Protein AF-0000000084934825 (afdb_homodimer)

Solvent-accessible surface area (backbone atoms only — not comparable to full-atom values): 15525 Å² total; per-residue (Å²): 130,80,75,70,68,69,72,75,72,75,70,77,68,44,38,58,36,62,49,36,35,47,45,57,26,75,46,57,69,63,48,48,44,44,46,26,71,24,56,55,29,41,79,73,47,79,38,86,49,96,82,42,49,54,29,26,31,29,34,74,86,43,80,46,34,35,32,45,38,65,34,65,39,87,65,35,69,72,86,50,88,87,54,74,29,59,37,32,33,30,21,93,50,45,68,62,41,47,53,51,21,44,75,55,65,46,47,54,79,54,98,59,71,40,82,51,100,63,26,38,35,44,40,35,44,49,100,73,64,51,44,41,28,38,35,18,72,54,79,131,131,80,74,71,68,68,71,74,71,74,68,75,69,44,39,58,36,61,48,37,36,45,45,58,27,74,46,56,68,62,47,47,45,44,46,28,72,25,56,55,30,40,80,72,45,79,37,86,48,97,81,42,50,54,30,26,32,29,34,74,86,44,79,47,34,36,32,45,37,66,34,65,41,88,64,34,70,71,87,50,88,87,54,74,32,59,37,31,33,29,21,91,51,45,65,62,40,48,54,53,20,42,74,55,64,46,45,54,80,52,97,58,71,38,81,51,100,63,28,38,36,45,39,35,45,47,100,71,64,52,41,40,28,37,35,18,73,54,77,130

Foldseek 3Di:
DPPPPPPPCVVPDFFDFWQEFEDEDADQVVVVCCVCVNVNWAWDDWAADPQGTQTWTGHPPDNYIYGYHNDDPVVPFDPDPPGDFRTEIEGQDNQVSVVVVVVVPWDWPDPGWDDDPQATKTWTQDPVGGTYIYGYGDDD/DPPPPPPPCVVVDFFDFWAEFEDEDADQVVVVCCVCVNVNWAWDDWAADPQGTQTWTGHDPDNYIYGYGNDDPVVPFDPDPPGDFRTEIEGQDNQVSVVVVVVVPWDWPDPGWDDDPQATKTWTQDPVGGTYIYGYGDDD

pLDDT: mean 88.06, std 16.99, range [34.41, 98.75]

Radius of gyration: 19.85 Å; Cα contacts (8 Å, |Δi|>4): 592; chains: 2; bounding box: 47×66×58 Å

Secondary structure (DSSP, 8-state):
-------------SEEEEEEEEEEES-HHHHHHIIIIIT-PEEEEEE--TTS-EEEEESTT-SSEEEEEES-GGG-S--STTS--SEEEEESSHHHHHHHHHHTT-EESSSS-EEETTEEEEEEE-TT--EEEEEEEPP-/-------------SEEEEEEEEEEES-HHHHHHIIIIIT-PEEEEEE--TTS-EEEEESTT-SSEEEEEES-GGG-S--STTS--SEEEEESSHHHHHHHHHHTT-EESSSS-EEETTEEEEEEE-TT--EEEEEEEPP-

Organism: Streptomyces venezuelae (strain ATCC 10712 / CBS 650.69 / DSM 40230 / JCM 4526 / NBRC 13096 / PD 04745) (NCBI:txid953739)

Nearest PDB structures (foldseek):
  5umq-assembly1_A  TM=4.558E-01  e=3.688E-09  Streptomyces sp. CB03234
  5uhj-assembly2_B-3  TM=4.708E-01  e=4.526E-08  Streptomyces sp. CB03234
  5uhj-assembly1_A-2  TM=4.673E-01  e=6.476E-08  Streptomyces sp. CB03234
  3itw-assembly1_A-2  TM=3.828E-01  e=9.187E-06  Micromonospora sp. ML1
  2p25-assembly1_A-2  TM=3.762E-01  e=2.119E-05  Enterococcus faecalis V583

Sequence (280 aa):
MRTVDAPERIETRMLTDIMYVTIYVTDQDRALRFYTDGLGLEKRLDFPGPDGRFLTVGPPDSPVQIILWPHAAATGQPGVAGAPGPLILESDDLRKDFALMRGRGVTFEETEPVDYPFGVRAEAVDPDGNRISLRERREPMRTVDAPERIETRMLTDIMYVTIYVTDQDRALRFYTDGLGLEKRLDFPGPDGRFLTVGPPDSPVQIILWPHAAATGQPGVAGAPGPLILESDDLRKDFALMRGRGVTFEETEPVDYPFGVRAEAVDPDGNRISLRERREP

InterPro domains:
  IPR004360 Glyoxalase/fosfomycin resistance/dioxygenase domain [PF00903] (19-133)
  IPR029068 Glyoxalase/Bleomycin resistance protein/Dihydroxybiphenyl dioxygenase [G3DSA:3.10.180.10] (3-139)
  IPR029068 Glyoxalase/Bleomycin resistance protein/Dihydroxybiphenyl dioxygenase [SSF54593] (14-138)
  IPR037523 Vicinal oxygen chelate (VOC), core domain [PS51819] (17-137)

Structure (mmCIF, N/CA/C/O backbone):
data_AF-0000000084934825-model_v1
#
loop_
_entity.id
_entity.type
_entity.pdbx_description
1 polymer 'Possible lyase'
#
loop_
_atom_site.group_PDB
_atom_site.id
_atom_site.type_symbol
_atom_site.label_atom_id
_atom_site.label_alt_id
_atom_site.label_comp_id
_atom_site.label_asym_id
_atom_site.label_entity_id
_atom_site.label_seq_id
_atom_site.pdbx_PDB_ins_code
_atom_site.Cartn_x
_atom_site.Cartn_y
_atom_site.Cartn_z
_atom_site.occupancy
_atom_site.B_iso_or_equiv
_atom_site.auth_seq_id
_atom_site.auth_comp_id
_atom_site.auth_asym_id
_atom_site.auth_atom_id
_atom_site.pdbx_PDB_model_num
ATOM 1 N N . MET A 1 1 ? 24.469 10.727 41.5 1 35.31 1 MET A N 1
ATOM 2 C CA . MET A 1 1 ? 23.969 11.602 40.438 1 35.31 1 MET A CA 1
ATOM 3 C C . MET A 1 1 ? 22.766 10.977 39.75 1 35.31 1 MET A C 1
ATOM 5 O O . MET A 1 1 ? 22.859 9.844 39.25 1 35.31 1 MET A O 1
ATOM 9 N N . ARG A 1 2 ? 21.578 11.375 40.125 1 36.72 2 ARG A N 1
ATOM 10 C CA . ARG A 1 2 ? 20.312 10.805 39.688 1 36.72 2 ARG A CA 1
ATOM 11 C C . ARG A 1 2 ? 20.203 10.891 38.156 1 36.72 2 ARG A C 1
ATOM 13 O O . ARG A 1 2 ? 20.359 11.961 37.562 1 36.72 2 ARG A O 1
ATOM 20 N N . THR A 1 3 ? 20.562 9.906 37.469 1 42.22 3 THR A N 1
ATOM 21 C CA . THR A 1 3 ? 20.391 9.898 36 1 42.22 3 THR A CA 1
ATOM 22 C C . THR A 1 3 ? 18.984 10.398 35.625 1 42.22 3 THR A C 1
ATOM 24 O O . THR A 1 3 ? 17.984 9.797 36.031 1 42.22 3 THR A O 1
ATOM 27 N N . VAL A 1 4 ? 18.828 11.727 35.75 1 38.59 4 VAL A N 1
ATOM 28 C CA . VAL A 1 4 ? 17.578 12.25 35.219 1 38.59 4 VAL A CA 1
ATOM 29 C C . VAL A 1 4 ? 17.172 11.477 33.969 1 38.59 4 VAL A C 1
ATOM 31 O O . VAL A 1 4 ? 18.016 11.195 33.125 1 38.59 4 VAL A O 1
ATOM 34 N N . ASP A 1 5 ? 16.281 10.508 34.062 1 41.69 5 ASP A N 1
ATOM 35 C CA . ASP A 1 5 ? 15.648 9.859 32.938 1 41.69 5 ASP A CA 1
ATOM 36 C C . ASP A 1 5 ? 15.438 10.852 31.781 1 41.69 5 ASP A C 1
ATOM 38 O O . ASP A 1 5 ? 14.977 11.977 32 1 41.69 5 ASP A O 1
ATOM 42 N N . ALA A 1 6 ? 16.312 10.789 30.922 1 46.38 6 ALA A N 1
ATOM 43 C CA . ALA A 1 6 ? 16.094 11.617 29.734 1 46.38 6 ALA A CA 1
ATOM 44 C C . ALA A 1 6 ? 14.602 11.898 29.531 1 46.38 6 ALA A C 1
ATOM 46 O O . ALA A 1 6 ? 13.773 11 29.688 1 46.38 6 ALA A O 1
ATOM 47 N N . PRO A 1 7 ? 14.141 13.086 29.75 1 41.34 7 PRO A N 1
ATOM 48 C CA . PRO A 1 7 ? 12.711 13.273 29.5 1 41.34 7 PRO A CA 1
ATOM 49 C C . PRO A 1 7 ? 12.211 12.43 28.312 1 41.34 7 PRO A C 1
ATOM 51 O O . PRO A 1 7 ? 12.969 12.148 27.391 1 41.34 7 PRO A O 1
ATOM 54 N N . GLU A 1 8 ? 11.445 11.414 28.484 1 41.81 8 GLU A N 1
ATOM 55 C CA . GLU A 1 8 ? 10.734 10.789 27.375 1 41.81 8 GLU A CA 1
ATOM 56 C C . GLU A 1 8 ? 10.367 11.812 26.297 1 41.81 8 GLU A C 1
ATOM 58 O O . GLU A 1 8 ? 9.633 12.766 26.578 1 41.81 8 GLU A O 1
ATOM 63 N N . ARG A 1 9 ? 11.25 12.492 25.609 1 40.44 9 ARG A N 1
ATOM 64 C CA . ARG A 1 9 ? 10.789 13.297 24.484 1 40.44 9 ARG A CA 1
ATOM 65 C C . ARG A 1 9 ? 9.438 12.797 23.984 1 40.44 9 ARG A C 1
ATOM 67 O O . ARG A 1 9 ? 9.32 11.656 23.547 1 40.44 9 ARG A O 1
ATOM 74 N N . ILE A 1 10 ? 8.336 12.938 24.594 1 47.12 10 ILE A N 1
ATOM 75 C CA . ILE A 1 10 ? 6.988 12.711 24.078 1 47.12 10 ILE A CA 1
ATOM 76 C C . ILE A 1 10 ? 6.961 13.008 22.578 1 47.12 10 ILE A C 1
ATOM 78 O O . ILE A 1 10 ? 6.738 14.148 22.172 1 47.12 10 ILE A O 1
ATOM 82 N N . GLU A 1 11 ? 8.07 12.828 21.922 1 53.12 11 GLU A N 1
ATOM 83 C CA . GLU A 1 11 ? 8.039 13.023 20.469 1 53.12 11 GLU A CA 1
ATOM 84 C C . GLU A 1 11 ? 6.738 12.492 19.875 1 53.12 11 GLU A C 1
ATOM 86 O O . GLU A 1 11 ? 6.453 11.297 19.953 1 53.12 11 GLU A O 1
ATOM 91 N N . THR A 1 12 ? 5.715 13.359 20 1 62.94 12 THR A N 1
ATOM 92 C CA . THR A 1 12 ? 4.352 13.117 19.547 1 62.94 12 THR A CA 1
ATOM 93 C C . THR A 1 12 ? 4.352 12.57 18.125 1 62.94 12 THR A C 1
ATOM 95 O O . THR A 1 12 ? 4.793 13.242 17.188 1 62.94 12 THR A O 1
ATOM 98 N N . ARG A 1 13 ? 4.375 11.258 18.078 1 83.62 13 ARG A N 1
ATOM 99 C CA . ARG A 1 13 ? 4.203 10.602 16.781 1 83.62 13 ARG A CA 1
ATOM 100 C C . ARG A 1 13 ? 2.844 10.93 16.188 1 83.62 13 ARG A C 1
ATOM 102 O O . ARG A 1 13 ? 1.807 10.672 16.797 1 83.62 13 ARG A O 1
ATOM 109 N N . MET A 1 14 ? 2.912 11.641 15.133 1 92.44 14 MET A N 1
ATOM 110 C CA . MET A 1 14 ? 1.67 12.055 14.484 1 92.44 14 MET A CA 1
ATOM 111 C C . MET A 1 14 ? 0.955 10.859 13.867 1 92.44 14 MET A C 1
ATOM 113 O O . MET A 1 14 ? -0.167 10.531 14.258 1 92.44 14 MET A O 1
ATOM 117 N N . LEU A 1 15 ? 1.658 10.18 13.031 1 97 15 LEU A N 1
ATOM 118 C CA . LEU A 1 15 ? 1.099 9 12.375 1 97 15 LEU A CA 1
ATOM 119 C C . LEU A 1 15 ? 1.713 7.723 12.945 1 97 15 LEU A C 1
ATOM 121 O O . LEU A 1 15 ? 2.934 7.633 13.102 1 97 15 LEU A O 1
ATOM 125 N N . THR A 1 16 ? 0.841 6.711 13.219 1 95.31 16 THR A N 1
ATOM 126 C CA . THR A 1 16 ? 1.281 5.613 14.07 1 95.31 16 THR A CA 1
ATOM 127 C C . THR A 1 16 ? 1.404 4.32 13.273 1 95.31 16 THR A C 1
ATOM 129 O O . THR A 1 16 ? 2.188 3.438 13.633 1 95.31 16 THR A O 1
ATOM 132 N N . ASP A 1 17 ? 0.589 4.203 12.211 1 95.88 17 ASP A N 1
ATOM 133 C CA . ASP A 1 17 ? 0.592 2.938 11.484 1 95.88 17 ASP A CA 1
ATOM 134 C C . ASP A 1 17 ? 0.04 3.115 10.07 1 95.88 17 ASP A C 1
ATOM 136 O O . ASP A 1 17 ? -0.605 4.121 9.773 1 95.88 17 ASP A O 1
ATOM 140 N N . ILE A 1 18 ? 0.352 2.123 9.203 1 97.81 18 ILE A N 1
ATOM 141 C CA . ILE A 1 18 ? -0.359 1.964 7.938 1 97.81 18 ILE A CA 1
ATOM 142 C C . ILE A 1 18 ? -1.545 1.021 8.125 1 97.81 18 ILE A C 1
ATOM 144 O O . ILE A 1 18 ? -1.374 -0.123 8.555 1 97.81 18 ILE A O 1
ATOM 148 N N . MET A 1 19 ? -2.691 1.465 7.871 1 96.94 19 MET A N 1
ATOM 149 C CA . MET A 1 19 ? -3.891 0.655 8.07 1 96.94 19 MET A CA 1
ATOM 150 C C . MET A 1 19 ? -4.207 -0.16 6.816 1 96.94 19 MET A C 1
ATOM 152 O O . MET A 1 19 ? -4.414 -1.372 6.898 1 96.94 19 MET A O 1
ATOM 156 N N . TYR A 1 20 ? -4.281 0.54 5.711 1 97.19 20 TYR A N 1
ATOM 157 C CA . TYR A 1 20 ? -4.699 -0.072 4.453 1 97.19 20 TYR A CA 1
ATOM 158 C C . TYR A 1 20 ? -3.865 0.451 3.291 1 97.19 20 TYR A C 1
ATOM 160 O O . TYR A 1 20 ? -3.385 1.587 3.322 1 97.19 20 TYR A O 1
ATOM 168 N N . VAL A 1 21 ? -3.742 -0.363 2.311 1 96.88 21 VAL A N 1
ATOM 169 C CA . VAL A 1 21 ? -3.303 0.017 0.973 1 96.88 21 VAL A CA 1
ATOM 170 C C . VAL A 1 21 ? -4.379 -0.345 -0.049 1 96.88 21 VAL A C 1
ATOM 172 O O . VAL A 1 21 ? -5.09 -1.34 0.115 1 96.88 21 VAL A O 1
ATOM 175 N N . THR A 1 22 ? -4.488 0.489 -1.07 1 95.19 22 THR A N 1
ATOM 176 C CA . THR A 1 22 ? -5.594 0.279 -1.998 1 95.19 22 THR A CA 1
ATOM 177 C C . THR A 1 22 ? -5.078 -0.191 -3.355 1 95.19 22 THR A C 1
ATOM 179 O O . THR A 1 22 ? -4.148 0.397 -3.91 1 95.19 22 THR A O 1
ATOM 182 N N . ILE A 1 23 ? -5.637 -1.246 -3.826 1 94.88 23 ILE A N 1
ATOM 183 C CA . ILE A 1 23 ? -5.527 -1.661 -5.219 1 94.88 23 ILE A CA 1
ATOM 184 C C . ILE A 1 23 ? -6.855 -1.415 -5.934 1 94.88 23 ILE A C 1
ATOM 186 O O . ILE A 1 23 ? -7.906 -1.871 -5.48 1 94.88 23 ILE A O 1
ATOM 190 N N . TYR A 1 24 ? -6.777 -0.654 -7.016 1 92.44 24 TYR A N 1
ATOM 191 C CA . TYR A 1 24 ? -7.984 -0.347 -7.773 1 92.44 24 TYR A CA 1
ATOM 192 C C . TYR A 1 24 ? -8.273 -1.435 -8.797 1 92.44 24 TYR A C 1
ATOM 194 O O . TYR A 1 24 ? -7.387 -1.837 -9.555 1 92.44 24 TYR A O 1
ATOM 202 N N . VAL A 1 25 ? -9.469 -1.841 -8.789 1 94.38 25 VAL A N 1
ATOM 203 C CA . VAL A 1 25 ? -9.898 -2.934 -9.656 1 94.38 25 VAL A CA 1
ATOM 204 C C . VAL A 1 25 ? -11.25 -2.592 -10.281 1 94.38 25 VAL A C 1
ATOM 206 O O . VAL A 1 25 ? -11.977 -1.739 -9.773 1 94.38 25 VAL A O 1
ATOM 209 N N . THR A 1 26 ? -11.641 -3.271 -11.367 1 93.12 26 THR A N 1
ATOM 210 C CA . THR A 1 26 ? -12.898 -2.961 -12.047 1 93.12 26 THR A CA 1
ATOM 211 C C . THR A 1 26 ? -13.992 -3.93 -11.617 1 93.12 26 THR A C 1
ATOM 213 O O . THR A 1 26 ? -15.18 -3.609 -11.703 1 93.12 26 THR A O 1
ATOM 216 N N . ASP A 1 27 ? -13.656 -5.113 -11.242 1 96.19 27 ASP A N 1
ATOM 217 C CA . ASP A 1 27 ? -14.539 -6.18 -10.789 1 96.19 27 ASP A CA 1
ATOM 218 C C . ASP A 1 27 ? -14.016 -6.809 -9.5 1 96.19 27 ASP A C 1
ATOM 220 O O . ASP A 1 27 ? -13.055 -7.582 -9.523 1 96.19 27 ASP A O 1
ATOM 224 N N . GLN A 1 28 ? -14.711 -6.496 -8.367 1 97.75 28 GLN A N 1
ATOM 225 C CA . GLN A 1 28 ? -14.219 -6.902 -7.059 1 97.75 28 GLN A CA 1
ATOM 226 C C . GLN A 1 28 ? -14.211 -8.422 -6.918 1 97.75 28 GLN A C 1
ATOM 228 O O . GLN A 1 28 ? -13.32 -8.992 -6.285 1 97.75 28 GLN A O 1
ATOM 233 N N . ASP A 1 29 ? -15.242 -9.094 -7.465 1 98.38 29 ASP A N 1
ATOM 234 C CA . ASP A 1 29 ? -15.289 -10.547 -7.371 1 98.38 29 ASP A CA 1
ATOM 235 C C . ASP A 1 29 ? -14.133 -11.188 -8.141 1 98.38 29 ASP A C 1
ATOM 237 O O . ASP A 1 29 ? -13.508 -12.133 -7.66 1 98.38 29 ASP A O 1
ATOM 241 N N . ARG A 1 30 ? -13.93 -10.688 -9.32 1 98.06 30 ARG A N 1
ATOM 242 C CA . ARG A 1 30 ? -12.82 -11.188 -10.125 1 98.06 30 ARG A CA 1
ATOM 243 C C . ARG A 1 30 ? -11.484 -10.945 -9.43 1 98.06 30 ARG A C 1
ATOM 245 O O . ARG A 1 30 ? -10.617 -11.82 -9.414 1 98.06 30 ARG A O 1
ATOM 252 N N . ALA A 1 31 ? -11.32 -9.789 -8.891 1 98 31 ALA A N 1
ATOM 253 C CA . ALA A 1 31 ? -10.109 -9.469 -8.141 1 98 31 ALA A CA 1
ATOM 254 C C . ALA A 1 31 ? -9.961 -10.375 -6.926 1 98 31 ALA A C 1
ATOM 256 O O . ALA A 1 31 ? -8.875 -10.898 -6.66 1 98 31 ALA A O 1
ATOM 257 N N . LEU A 1 32 ? -11.023 -10.539 -6.207 1 98.75 32 LEU A N 1
ATOM 258 C CA . LEU A 1 32 ? -10.984 -11.391 -5.02 1 98.75 32 LEU A CA 1
ATOM 259 C C . LEU A 1 32 ? -10.469 -12.781 -5.367 1 98.75 32 LEU A C 1
ATOM 261 O O . LEU A 1 32 ? -9.625 -13.336 -4.648 1 98.75 32 LEU A O 1
ATOM 265 N N . ARG A 1 33 ? -10.953 -13.328 -6.426 1 98.69 33 ARG A N 1
ATOM 266 C CA . ARG A 1 33 ? -10.508 -14.656 -6.855 1 98.69 33 ARG A CA 1
ATOM 267 C C . ARG A 1 33 ? -9.016 -14.656 -7.172 1 98.69 33 ARG A C 1
ATOM 269 O O . ARG A 1 33 ? -8.297 -15.578 -6.781 1 98.69 33 ARG A O 1
ATOM 276 N N . PHE A 1 34 ? -8.562 -13.68 -7.844 1 98.62 34 PHE A N 1
ATOM 277 C CA . PHE A 1 34 ? -7.148 -13.586 -8.18 1 98.62 34 PHE A CA 1
ATOM 278 C C . PHE A 1 34 ? -6.297 -13.531 -6.914 1 98.62 34 PHE A C 1
ATOM 280 O O . PHE A 1 34 ? -5.328 -14.281 -6.781 1 98.62 34 PHE A O 1
ATOM 287 N N . TYR A 1 35 ? -6.648 -12.688 -6.016 1 98.69 35 TYR A N 1
ATOM 288 C CA . TYR A 1 35 ? -5.793 -12.406 -4.863 1 98.69 35 TYR A CA 1
ATOM 289 C C . TYR A 1 35 ? -5.895 -13.523 -3.828 1 98.69 35 TYR A C 1
ATOM 291 O O . TYR A 1 35 ? -4.938 -13.781 -3.094 1 98.69 35 TYR A O 1
ATOM 299 N N . THR A 1 36 ? -7.062 -14.203 -3.723 1 98.19 36 THR A N 1
ATOM 300 C CA . THR A 1 36 ? -7.184 -15.289 -2.76 1 98.19 36 THR A CA 1
ATOM 301 C C . THR A 1 36 ? -6.812 -16.625 -3.402 1 98.19 36 THR A C 1
ATOM 303 O O . THR A 1 36 ? -5.711 -17.141 -3.195 1 98.19 36 THR A O 1
ATOM 306 N N . ASP A 1 37 ? -7.57 -17.078 -4.438 1 97.94 37 ASP A N 1
ATOM 307 C CA . ASP A 1 37 ? -7.309 -18.359 -5.074 1 97.94 37 ASP A CA 1
ATOM 308 C C . ASP A 1 37 ? -5.98 -18.344 -5.828 1 97.94 37 ASP A C 1
ATOM 310 O O . ASP A 1 37 ? -5.25 -19.328 -5.836 1 97.94 37 ASP A O 1
ATOM 314 N N . GLY A 1 38 ? -5.711 -17.281 -6.457 1 98.38 38 GLY A N 1
ATOM 315 C CA . GLY A 1 38 ? -4.488 -17.156 -7.242 1 98.38 38 GLY A CA 1
ATOM 316 C C . GLY A 1 38 ? -3.25 -16.969 -6.391 1 98.38 38 GLY A C 1
ATOM 317 O O . GLY A 1 38 ? -2.363 -17.812 -6.375 1 98.38 38 GLY A O 1
ATOM 318 N N . LEU A 1 39 ? -3.254 -15.906 -5.609 1 98.25 39 LEU A N 1
ATOM 319 C CA . LEU A 1 39 ? -2.047 -15.523 -4.887 1 98.25 39 LEU A CA 1
ATOM 320 C C . LEU A 1 39 ? -2.01 -16.172 -3.506 1 98.25 39 LEU A C 1
ATOM 322 O O . LEU A 1 39 ? -0.967 -16.188 -2.848 1 98.25 39 LEU A O 1
ATOM 326 N N . GLY A 1 40 ? -3.109 -16.641 -3.031 1 97.38 40 GLY A N 1
ATOM 327 C CA . GLY A 1 40 ? -3.131 -17.328 -1.748 1 97.38 40 GLY A CA 1
ATOM 328 C C . GLY A 1 40 ? -3.33 -16.391 -0.575 1 97.38 40 GLY A C 1
ATOM 329 O O . GLY A 1 40 ? -3.059 -16.75 0.572 1 97.38 40 GLY A O 1
ATOM 330 N N . LEU A 1 41 ? -3.764 -15.18 -0.784 1 98.06 41 LEU A N 1
ATOM 331 C CA . LEU A 1 41 ? -4.074 -14.273 0.318 1 98.06 41 LEU A CA 1
ATOM 332 C C . LEU A 1 41 ? -5.402 -14.648 0.968 1 98.06 41 LEU A C 1
ATOM 334 O O . LEU A 1 41 ? -6.184 -15.422 0.401 1 98.06 41 LEU A O 1
ATOM 338 N N . GLU A 1 42 ? -5.59 -14.094 2.15 1 97.75 42 GLU A N 1
ATOM 339 C CA . GLU A 1 42 ? -6.832 -14.32 2.885 1 97.75 42 GLU A CA 1
ATOM 340 C C . GLU A 1 42 ? -7.785 -13.133 2.734 1 97.75 42 GLU A C 1
ATOM 342 O O . GLU A 1 42 ? -7.363 -11.977 2.797 1 97.75 42 GLU A O 1
ATOM 347 N N . LYS A 1 43 ? -9.062 -13.477 2.52 1 98.25 43 LYS A N 1
ATOM 348 C CA . LYS A 1 43 ? -10.07 -12.43 2.666 1 98.25 43 LYS A CA 1
ATOM 349 C C . LYS A 1 43 ? -10.188 -11.984 4.117 1 98.25 43 LYS A C 1
ATOM 351 O O . LYS A 1 43 ? -10.32 -12.812 5.023 1 98.25 43 LYS A O 1
ATOM 356 N N . ARG A 1 44 ? -10.188 -10.695 4.359 1 97.94 44 ARG A N 1
ATOM 357 C CA . ARG A 1 44 ? -10.195 -10.172 5.723 1 97.94 44 ARG A CA 1
ATOM 358 C C . ARG A 1 44 ? -11.531 -9.516 6.055 1 97.94 44 ARG A C 1
ATOM 360 O O . ARG A 1 44 ? -12.125 -9.797 7.098 1 97.94 44 ARG A O 1
ATOM 367 N N . LEU A 1 45 ? -12.008 -8.578 5.254 1 97.25 45 LEU A N 1
ATOM 368 C CA . LEU A 1 45 ? -13.281 -7.883 5.414 1 97.25 45 LEU A CA 1
ATOM 369 C C . LEU A 1 45 ? -14.094 -7.926 4.121 1 97.25 45 LEU A C 1
ATOM 371 O O . LEU A 1 45 ? -13.516 -7.965 3.029 1 97.25 45 LEU A O 1
ATOM 375 N N . ASP A 1 46 ? -15.375 -7.887 4.254 1 98.19 46 ASP A N 1
ATOM 376 C CA . ASP A 1 46 ? -16.312 -7.828 3.141 1 98.19 46 ASP A CA 1
ATOM 377 C C . ASP A 1 46 ? -17.656 -7.238 3.588 1 98.19 46 ASP A C 1
ATOM 379 O O . ASP A 1 46 ? -18.547 -7.973 4.012 1 98.19 46 ASP A O 1
ATOM 383 N N . PHE A 1 47 ? -17.656 -5.938 3.424 1 96.5 47 PHE A N 1
ATOM 384 C CA . PHE A 1 47 ? -18.859 -5.223 3.836 1 96.5 47 PHE A CA 1
ATOM 385 C C . PHE A 1 47 ? -19.453 -4.441 2.67 1 96.5 47 PHE A C 1
ATOM 387 O O . PHE A 1 47 ? -18.734 -3.758 1.942 1 96.5 47 PHE A O 1
ATOM 394 N N . PRO A 1 48 ? -20.703 -4.543 2.559 1 94.88 48 PRO A N 1
ATOM 395 C CA . PRO A 1 48 ? -21.328 -3.744 1.498 1 94.88 48 PRO A CA 1
ATOM 396 C C . PRO A 1 48 ? -21.297 -2.246 1.789 1 94.88 48 PRO A C 1
ATOM 398 O O . PRO A 1 48 ? -21.328 -1.84 2.953 1 94.88 48 PRO A O 1
ATOM 401 N N . GLY A 1 49 ? -21.125 -1.467 0.771 1 89.19 49 GLY A N 1
ATOM 402 C CA . GLY A 1 49 ? -21.219 -0.018 0.84 1 89.19 49 GLY A CA 1
ATOM 403 C C . GLY A 1 49 ? -21.859 0.597 -0.394 1 89.19 49 GLY A C 1
ATOM 404 O O . GLY A 1 49 ? -22.062 -0.087 -1.4 1 89.19 49 GLY A O 1
ATOM 405 N N . PRO A 1 50 ? -22.188 1.813 -0.337 1 85.31 50 PRO A N 1
ATOM 406 C CA . PRO A 1 50 ? -22.891 2.463 -1.446 1 85.31 50 PRO A CA 1
ATOM 407 C C . PRO A 1 50 ? -22.047 2.543 -2.715 1 85.31 50 PRO A C 1
ATOM 409 O O . PRO A 1 50 ? -22.594 2.531 -3.824 1 85.31 50 PRO A O 1
ATOM 412 N N . ASP A 1 51 ? -20.766 2.59 -2.641 1 86.06 51 ASP A N 1
ATOM 413 C CA . ASP A 1 51 ? -19.875 2.74 -3.787 1 86.06 51 ASP A CA 1
ATOM 414 C C . ASP A 1 51 ? -19.141 1.438 -4.086 1 86.06 51 ASP A C 1
ATOM 416 O O . ASP A 1 51 ? -18.188 1.42 -4.879 1 86.06 51 ASP A O 1
ATOM 420 N N . GLY A 1 52 ? -19.547 0.41 -3.422 1 90.25 52 GLY A N 1
ATOM 421 C CA . GLY A 1 52 ? -18.891 -0.891 -3.52 1 90.25 52 GLY A CA 1
ATOM 422 C C . GLY A 1 52 ? -18.641 -1.534 -2.168 1 90.25 52 GLY A C 1
ATOM 423 O O . GLY A 1 52 ? -18.938 -0.943 -1.128 1 90.25 52 GLY A O 1
ATOM 424 N N . ARG A 1 53 ? -18.109 -2.707 -2.217 1 95.19 53 ARG A N 1
ATOM 425 C CA . ARG A 1 53 ? -17.781 -3.43 -0.992 1 95.19 53 ARG A CA 1
ATOM 426 C C . ARG A 1 53 ? -16.484 -2.912 -0.383 1 95.19 53 ARG A C 1
ATOM 428 O O . ARG A 1 53 ? -15.523 -2.631 -1.104 1 95.19 53 ARG A O 1
ATOM 435 N N . PHE A 1 54 ? -16.547 -2.721 0.883 1 96 54 PHE A N 1
ATOM 436 C CA . PHE A 1 54 ? -15.273 -2.645 1.584 1 96 54 PHE A CA 1
ATOM 437 C C . PHE A 1 54 ? -14.656 -4.031 1.743 1 96 54 PHE A C 1
ATOM 439 O O . PHE A 1 54 ? -14.906 -4.715 2.738 1 96 54 PHE A O 1
ATOM 446 N N . LEU A 1 55 ? -13.922 -4.375 0.773 1 98.25 55 LEU A N 1
ATOM 447 C CA . LEU A 1 55 ? -13.359 -5.707 0.568 1 98.25 55 LEU A CA 1
ATOM 448 C C . LEU A 1 55 ? -11.844 -5.688 0.73 1 98.25 55 LEU A C 1
ATOM 450 O O . LEU A 1 55 ? -11.148 -4.969 0.01 1 98.25 55 LEU A O 1
ATOM 454 N N . THR A 1 56 ? -11.398 -6.441 1.763 1 98.56 56 THR A N 1
ATOM 455 C CA . THR A 1 56 ? -9.953 -6.426 1.953 1 98.56 56 THR A CA 1
ATOM 456 C C . THR A 1 56 ? -9.391 -7.848 1.971 1 98.56 56 THR A C 1
ATOM 458 O O . THR A 1 56 ? -10.109 -8.797 2.287 1 98.56 56 THR A O 1
ATOM 461 N N . VAL A 1 57 ? -8.141 -7.988 1.55 1 98.69 57 VAL A N 1
ATOM 462 C CA . VAL A 1 57 ? -7.367 -9.219 1.592 1 98.69 57 VAL A CA 1
ATOM 463 C C . VAL A 1 57 ? -6.004 -8.953 2.229 1 98.69 57 VAL A C 1
ATOM 465 O O . VAL A 1 57 ? -5.652 -7.805 2.498 1 98.69 57 VAL A O 1
ATOM 468 N N . GLY A 1 58 ? -5.285 -9.938 2.518 1 98 58 GLY A N 1
ATOM 469 C CA . GLY A 1 58 ? -3.916 -9.797 2.986 1 98 58 GLY A CA 1
ATOM 470 C C . GLY A 1 58 ? -3.305 -11.102 3.445 1 98 58 GLY A C 1
ATOM 471 O O . GLY A 1 58 ? -4.004 -12.109 3.584 1 98 58 GLY A O 1
ATOM 472 N N . PRO A 1 59 ? -1.836 -11.078 3.486 1 96.56 59 PRO A N 1
ATOM 473 C CA . PRO A 1 59 ? -1.238 -12.234 4.16 1 96.56 59 PRO A CA 1
ATOM 474 C C . PRO A 1 59 ? -1.801 -12.461 5.562 1 96.56 59 PRO A C 1
ATOM 476 O O . PRO A 1 59 ? -2.215 -11.5 6.223 1 96.56 59 PRO A O 1
ATOM 479 N N . PRO A 1 60 ? -1.563 -13.805 5.93 1 88 60 PRO A N 1
ATOM 480 C CA . PRO A 1 60 ? -2.049 -14.078 7.281 1 88 60 PRO A CA 1
ATOM 481 C C . PRO A 1 60 ? -1.274 -13.32 8.352 1 88 60 PRO A C 1
ATOM 483 O O . PRO A 1 60 ? -0.061 -13.133 8.234 1 88 60 PRO A O 1
ATOM 486 N N . ASP A 1 61 ? -1.847 -12.484 9.211 1 87.25 61 ASP A N 1
ATOM 487 C CA . ASP A 1 61 ? -1.316 -11.867 10.422 1 87.25 61 ASP A CA 1
ATOM 488 C C . ASP A 1 61 ? -0.757 -10.477 10.125 1 87.25 61 ASP A C 1
ATOM 490 O O . ASP A 1 61 ? -0.17 -9.836 11 1 87.25 61 ASP A O 1
ATOM 494 N N . SER A 1 62 ? -0.725 -10.18 8.82 1 90.94 62 SER A N 1
ATOM 495 C CA . SER A 1 62 ? -0.294 -8.812 8.523 1 90.94 62 SER A CA 1
ATOM 496 C C . SER A 1 62 ? -1.232 -7.789 9.156 1 90.94 62 SER A C 1
ATOM 498 O O . SER A 1 62 ? -2.453 -7.898 9.031 1 90.94 62 SER A O 1
ATOM 500 N N . PRO A 1 63 ? -0.644 -6.828 9.781 1 91.25 63 PRO A N 1
ATOM 501 C CA . PRO A 1 63 ? -1.511 -5.777 10.32 1 91.25 63 PRO A CA 1
ATOM 502 C C . PRO A 1 63 ? -2.082 -4.871 9.234 1 91.25 63 PRO A C 1
ATOM 504 O O . PRO A 1 63 ? -3.141 -4.262 9.422 1 91.25 63 PRO A O 1
ATOM 507 N N . VAL A 1 64 ? -1.398 -4.715 8.148 1 96.31 64 VAL A N 1
ATOM 508 C CA . VAL A 1 64 ? -1.863 -3.922 7.012 1 96.31 64 VAL A CA 1
ATOM 509 C C . VAL A 1 64 ? -2.748 -4.781 6.113 1 96.31 64 VAL A C 1
ATOM 511 O O . VAL A 1 64 ? -2.43 -5.941 5.84 1 96.31 64 VAL A O 1
ATOM 514 N N . GLN A 1 65 ? -3.836 -4.211 5.691 1 97.56 65 GLN A N 1
ATOM 515 C CA . GLN A 1 65 ? -4.711 -4.922 4.766 1 97.56 65 GLN A CA 1
ATOM 516 C C . GLN A 1 65 ? -4.766 -4.219 3.412 1 97.56 65 GLN A C 1
ATOM 518 O O . GLN A 1 65 ? -4.52 -3.014 3.32 1 97.56 65 GLN A O 1
ATOM 523 N N . ILE A 1 66 ? -5.078 -5.004 2.4 1 98.31 66 ILE A N 1
ATOM 524 C CA . ILE A 1 66 ? -5.184 -4.52 1.028 1 98.31 66 ILE A CA 1
ATOM 525 C C . ILE A 1 66 ? -6.652 -4.34 0.654 1 98.31 66 ILE A C 1
ATOM 527 O O . ILE A 1 66 ? -7.406 -5.312 0.589 1 98.31 66 ILE A O 1
ATOM 531 N N . ILE A 1 67 ? -7.066 -3.137 0.4 1 97.5 67 ILE A N 1
ATOM 532 C CA . ILE A 1 67 ? -8.414 -2.869 -0.1 1 97.5 67 ILE A CA 1
ATOM 533 C C . ILE A 1 67 ? -8.469 -3.152 -1.6 1 97.5 67 ILE A C 1
ATOM 535 O O . ILE A 1 67 ? -7.621 -2.682 -2.359 1 97.5 67 ILE A O 1
ATOM 539 N N . LEU A 1 68 ? -9.383 -3.926 -2.012 1 97.12 68 LEU A N 1
ATOM 540 C CA . LEU A 1 68 ? -9.75 -4.055 -3.418 1 97.12 68 LEU A CA 1
ATOM 541 C C . LEU A 1 68 ? -10.93 -3.154 -3.76 1 97.12 68 LEU A C 1
ATOM 543 O O . LEU A 1 68 ? -12.078 -3.516 -3.52 1 97.12 68 LEU A O 1
ATOM 547 N N . TRP A 1 69 ? -10.625 -1.973 -4.34 1 94.62 69 TRP A N 1
ATOM 548 C CA . TRP A 1 69 ? -11.641 -0.94 -4.504 1 94.62 69 TRP A CA 1
ATOM 549 C C . TRP A 1 69 ? -12.086 -0.841 -5.957 1 94.62 69 TRP A C 1
ATOM 551 O O . TRP A 1 69 ? -11.258 -0.812 -6.867 1 94.62 69 TRP A O 1
ATOM 561 N N . PRO A 1 70 ? -13.383 -0.771 -6.125 1 93 70 PRO A N 1
ATOM 562 C CA . PRO A 1 70 ? -13.867 -0.707 -7.508 1 93 70 PRO A CA 1
ATOM 563 C C . PRO A 1 70 ? -13.641 0.658 -8.148 1 93 70 PRO A C 1
ATOM 565 O O . PRO A 1 70 ? -14.359 1.615 -7.852 1 93 70 PRO A O 1
ATOM 568 N N . HIS A 1 71 ? -12.695 0.686 -8.984 1 82.12 71 HIS A N 1
ATOM 569 C CA . HIS A 1 71 ? -12.336 1.866 -9.758 1 82.12 71 HIS A CA 1
ATOM 570 C C . HIS A 1 71 ? -11.555 1.484 -11.008 1 82.12 71 HIS A C 1
ATOM 572 O O . HIS A 1 71 ? -10.75 0.547 -10.984 1 82.12 71 HIS A O 1
ATOM 578 N N . ALA A 1 72 ? -11.891 2.195 -12.039 1 65.19 72 ALA A N 1
ATOM 579 C CA . ALA A 1 72 ? -11.117 1.887 -13.234 1 65.19 72 ALA A CA 1
ATOM 580 C C . ALA A 1 72 ? -9.664 2.342 -13.086 1 65.19 72 ALA A C 1
ATOM 582 O O . ALA A 1 72 ? -9.398 3.525 -12.867 1 65.19 72 ALA A O 1
ATOM 583 N N . ALA A 1 73 ? -8.68 1.428 -13.016 1 57.03 73 ALA A N 1
ATOM 584 C CA . ALA A 1 73 ? -7.254 1.602 -12.734 1 57.03 73 ALA A CA 1
ATOM 585 C C . ALA A 1 73 ? -6.629 2.627 -13.68 1 57.03 73 ALA A C 1
ATOM 587 O O . ALA A 1 73 ? -5.785 3.424 -13.273 1 57.03 73 ALA A O 1
ATOM 588 N N . ALA A 1 74 ? -6.98 2.535 -14.93 1 53.44 74 ALA A N 1
ATOM 589 C CA . ALA A 1 74 ? -6.383 3.355 -15.977 1 53.44 74 ALA A CA 1
ATOM 590 C C . ALA A 1 74 ? -6.551 4.84 -15.68 1 53.44 74 ALA A C 1
ATOM 592 O O . ALA A 1 74 ? -5.844 5.68 -16.234 1 53.44 74 ALA A O 1
ATOM 593 N N . THR A 1 75 ? -7.332 5.043 -14.648 1 53.22 75 THR A N 1
ATOM 594 C CA . THR A 1 75 ? -7.652 6.449 -14.422 1 53.22 75 THR A CA 1
ATOM 595 C C . THR A 1 75 ? -6.871 7 -13.234 1 53.22 75 THR A C 1
ATOM 597 O O . THR A 1 75 ? -7.09 8.141 -12.812 1 53.22 75 THR A O 1
ATOM 600 N N . GLY A 1 76 ? -5.898 6.238 -12.891 1 62.59 76 GLY A N 1
ATOM 601 C CA . GLY A 1 76 ? -5.203 6.73 -11.711 1 62.59 76 GLY A CA 1
ATOM 602 C C . GLY A 1 76 ? -5.988 6.523 -10.43 1 62.59 76 GLY A C 1
ATOM 603 O O . GLY A 1 76 ? -6.652 5.5 -10.258 1 62.59 76 GLY A O 1
ATOM 604 N N . GLN A 1 77 ? -5.82 7.402 -9.516 1 67.81 77 GLN A N 1
ATOM 605 C CA . GLN A 1 77 ? -6.551 7.332 -8.258 1 67.81 77 GLN A CA 1
ATOM 606 C C . GLN A 1 77 ? -7.887 8.062 -8.344 1 67.81 77 GLN A C 1
ATOM 608 O O . GLN A 1 77 ? -8.023 9.023 -9.109 1 67.81 77 GLN A O 1
ATOM 613 N N . PRO A 1 78 ? -8.766 7.496 -7.598 1 60.94 78 PRO A N 1
ATOM 614 C CA . PRO A 1 78 ? -10.062 8.18 -7.633 1 60.94 78 PRO A CA 1
ATOM 615 C C . PRO A 1 78 ? -10 9.602 -7.094 1 60.94 78 PRO A C 1
ATOM 617 O O . PRO A 1 78 ? -9.258 9.875 -6.145 1 60.94 78 PRO A O 1
ATOM 620 N N . GLY A 1 79 ? -10.633 10.5 -7.777 1 64.5 79 GLY A N 1
ATOM 621 C CA . GLY A 1 79 ? -10.703 11.883 -7.352 1 64.5 79 GLY A CA 1
ATOM 622 C C . GLY A 1 79 ? -11.984 12.219 -6.605 1 64.5 79 GLY A C 1
ATOM 623 O O . GLY A 1 79 ? -12.258 13.383 -6.32 1 64.5 79 GLY A O 1
ATOM 624 N N . VAL A 1 80 ? -12.75 11.172 -6.332 1 63.59 80 VAL A N 1
ATOM 625 C CA . VAL A 1 80 ? -14.047 11.453 -5.723 1 63.59 80 VAL A CA 1
ATOM 626 C C . VAL A 1 80 ? -13.93 11.383 -4.203 1 63.59 80 VAL A C 1
ATOM 628 O O . VAL A 1 80 ? -13.156 10.578 -3.668 1 63.59 80 VAL A O 1
ATOM 631 N N . ALA A 1 81 ? -14.727 12.203 -3.645 1 65.38 81 ALA A N 1
ATOM 632 C CA . ALA A 1 81 ? -14.781 12.25 -2.186 1 65.38 81 ALA A CA 1
ATOM 633 C C . ALA A 1 81 ? -15.227 10.906 -1.614 1 65.38 81 ALA A C 1
ATOM 635 O O . ALA A 1 81 ? -16.141 10.273 -2.15 1 65.38 81 ALA A O 1
ATOM 636 N N . GLY A 1 82 ? -14.523 10.398 -0.635 1 72.06 82 GLY A N 1
ATOM 637 C CA . GLY A 1 82 ? -14.922 9.172 0.038 1 72.06 82 GLY A CA 1
ATOM 638 C C . GLY A 1 82 ? -14.188 7.949 -0.466 1 72.06 82 GLY A C 1
ATOM 639 O O . GLY A 1 82 ? -14.117 6.93 0.226 1 72.06 82 GLY A O 1
ATOM 640 N N . ALA A 1 83 ? -13.789 8.055 -1.697 1 81.44 83 ALA A N 1
ATOM 641 C CA . ALA A 1 83 ? -13 6.934 -2.195 1 81.44 83 ALA A CA 1
ATOM 642 C C . ALA A 1 83 ? -11.617 6.902 -1.55 1 81.44 83 ALA A C 1
ATOM 644 O O . ALA A 1 83 ? -10.984 7.949 -1.378 1 81.44 83 ALA A O 1
ATOM 645 N N . PRO A 1 84 ? -11.281 5.691 -1.147 1 88.31 84 PRO A N 1
ATOM 646 C CA . PRO A 1 84 ? -9.953 5.637 -0.52 1 88.31 84 PRO A CA 1
ATOM 647 C C . PRO A 1 84 ? -8.828 5.965 -1.493 1 88.31 84 PRO A C 1
ATOM 649 O O . PRO A 1 84 ? -8.867 5.551 -2.656 1 88.31 84 PRO A O 1
ATOM 652 N N . GLY A 1 85 ? -7.91 6.758 -1.016 1 89.94 85 GLY A N 1
ATOM 653 C CA . GLY A 1 85 ? -6.656 6.902 -1.74 1 89.94 85 GLY A CA 1
ATOM 654 C C . GLY A 1 85 ? -5.812 5.641 -1.727 1 89.94 85 GLY A C 1
ATOM 655 O O . GLY A 1 85 ? -6.227 4.617 -1.181 1 89.94 85 GLY A O 1
ATOM 656 N N . PRO A 1 86 ? -4.613 5.758 -2.32 1 93 86 PRO A N 1
ATOM 657 C CA . PRO A 1 86 ? -3.76 4.574 -2.426 1 93 86 PRO A C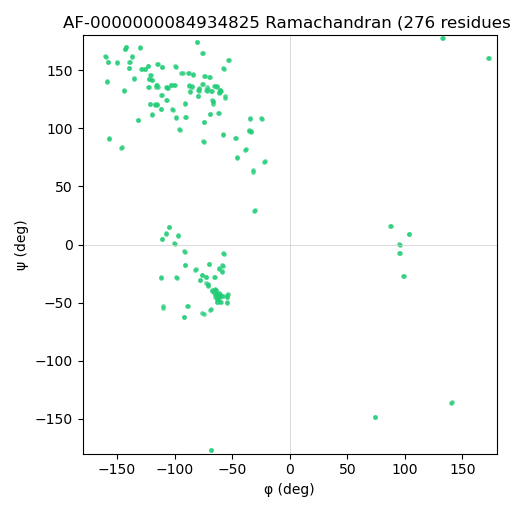A 1
ATOM 658 C C . PRO A 1 86 ? -3.205 4.121 -1.077 1 93 86 PRO A C 1
ATOM 660 O O . PRO A 1 86 ? -2.711 2.998 -0.953 1 93 86 PRO A O 1
ATOM 663 N N . LEU A 1 87 ? -3.229 4.945 -0.079 1 96 87 LEU A N 1
ATOM 664 C CA . LEU A 1 87 ? -2.617 4.707 1.224 1 96 87 LEU A CA 1
ATOM 665 C C . LEU A 1 87 ? -3.469 5.297 2.342 1 96 87 LEU A C 1
ATOM 667 O O . LEU A 1 87 ? -3.924 6.438 2.242 1 96 87 LEU A O 1
ATOM 671 N N . ILE A 1 88 ? -3.699 4.512 3.391 1 97.25 88 ILE A N 1
ATOM 672 C CA . ILE A 1 88 ? -4.434 4.98 4.562 1 97.25 88 ILE A CA 1
ATOM 673 C C . ILE A 1 88 ? -3.564 4.84 5.809 1 97.25 88 ILE A C 1
ATOM 675 O O . ILE A 1 88 ? -3.146 3.734 6.16 1 97.25 88 ILE A O 1
ATOM 679 N N . LEU A 1 89 ? -3.332 5.945 6.465 1 98.12 89 LEU A N 1
ATOM 680 C CA . LEU A 1 89 ? -2.484 6 7.652 1 98.12 89 LEU A CA 1
ATOM 681 C C . LEU A 1 89 ? -3.314 6.289 8.898 1 98.12 89 LEU A C 1
ATOM 683 O O . LEU A 1 89 ? -4.32 7 8.828 1 98.12 89 LEU A O 1
ATOM 687 N N . GLU A 1 90 ? -2.807 5.832 9.992 1 97.5 90 GLU A N 1
ATOM 688 C CA . GLU A 1 90 ? -3.518 5.957 11.266 1 97.5 90 GLU A CA 1
ATOM 689 C C . GLU A 1 90 ? -2.928 7.078 12.117 1 97.5 90 GLU A C 1
ATOM 691 O O . GLU A 1 90 ? -1.707 7.238 12.18 1 97.5 90 GLU A O 1
ATOM 696 N N . SER A 1 91 ? -3.723 7.84 12.703 1 97.38 91 SER A N 1
ATOM 697 C CA . SER A 1 91 ? -3.387 8.812 13.742 1 97.38 91 SER A CA 1
ATOM 698 C C . SER A 1 91 ? -4.164 8.539 15.023 1 97.38 91 SER A C 1
ATOM 700 O O . SER A 1 91 ? -5.348 8.203 14.977 1 97.38 91 SER A O 1
ATOM 702 N N . ASP A 1 92 ? -3.562 8.719 16.234 1 95.62 92 ASP A N 1
ATOM 703 C CA . ASP A 1 92 ? -4.242 8.539 17.516 1 95.62 92 ASP A CA 1
ATOM 704 C C . ASP A 1 92 ? -5.059 9.773 17.891 1 95.62 92 ASP A C 1
ATOM 706 O O . ASP A 1 92 ? -5.953 9.711 18.734 1 95.62 92 ASP A O 1
ATOM 710 N N . ASP A 1 93 ? -4.738 10.859 17.344 1 96.69 93 ASP A N 1
ATOM 711 C CA . ASP A 1 93 ? -5.422 12.141 17.531 1 96.69 93 ASP A CA 1
ATOM 712 C C . ASP A 1 93 ? -5.383 12.977 16.266 1 96.69 93 ASP A C 1
ATOM 714 O O . ASP A 1 93 ? -4.594 13.922 16.156 1 96.69 93 ASP A O 1
ATOM 718 N N . LEU A 1 94 ? -6.332 12.703 15.336 1 98 94 LEU A N 1
ATOM 719 C CA . LEU A 1 94 ? -6.246 13.25 13.984 1 98 94 LEU A CA 1
ATOM 720 C C . LEU A 1 94 ? -6.52 14.75 13.984 1 98 94 LEU A C 1
ATOM 722 O O . LEU A 1 94 ? -5.945 15.484 13.18 1 98 94 LEU A O 1
ATOM 726 N N . ARG A 1 95 ? -7.359 15.211 14.789 1 98.12 95 ARG A N 1
ATOM 727 C CA . ARG A 1 95 ? -7.641 16.641 14.828 1 98.12 95 ARG A CA 1
ATOM 728 C C . ARG A 1 95 ? -6.406 17.438 15.234 1 98.12 95 ARG A C 1
ATOM 730 O O . ARG A 1 95 ? -6.098 18.469 14.633 1 98.12 95 ARG A O 1
ATOM 737 N N . LYS A 1 96 ? -5.727 16.938 16.234 1 97.81 96 LYS A N 1
ATOM 738 C CA . LYS A 1 96 ? -4.469 17.562 16.641 1 97.81 96 LYS A CA 1
ATOM 739 C C . LYS A 1 96 ? -3.434 17.484 15.516 1 97.81 96 LYS A C 1
ATOM 741 O O . LYS A 1 96 ? -2.795 18.484 15.188 1 97.81 96 LYS A O 1
ATOM 746 N N . ASP A 1 97 ? -3.268 16.328 14.984 1 98.06 97 ASP A N 1
ATOM 747 C CA . ASP A 1 97 ? -2.26 16.125 13.945 1 98.06 97 ASP A CA 1
ATOM 748 C C . ASP A 1 97 ? -2.592 16.938 12.688 1 98.06 97 ASP A C 1
ATOM 750 O O . ASP A 1 97 ? -1.695 17.438 12.016 1 98.06 97 ASP A O 1
ATOM 754 N N . PHE A 1 98 ? -3.852 17 12.352 1 98.31 98 PHE A N 1
ATOM 755 C CA . PHE A 1 98 ? -4.324 17.812 11.234 1 98.31 98 PHE A CA 1
ATOM 756 C C . PHE A 1 98 ? -3.867 19.266 11.383 1 98.31 98 PHE A C 1
ATOM 758 O O . PHE A 1 98 ? -3.326 19.844 10.445 1 98.31 98 PHE A O 1
ATOM 765 N N . ALA A 1 99 ? -4.105 19.812 12.547 1 98.19 99 ALA A N 1
ATOM 766 C CA . ALA A 1 99 ? -3.711 21.203 12.805 1 98.19 99 ALA A CA 1
ATOM 767 C C . ALA A 1 99 ? -2.201 21.375 12.664 1 98.19 99 ALA A C 1
ATOM 769 O O . ALA A 1 99 ? -1.735 22.344 12.07 1 98.19 99 ALA A O 1
ATOM 770 N N . LEU A 1 100 ? -1.513 20.438 13.18 1 97.81 100 LEU A N 1
ATOM 771 C CA . LEU A 1 100 ? -0.058 20.484 13.078 1 97.81 100 LEU A CA 1
ATOM 772 C C . LEU A 1 100 ? 0.394 20.406 11.625 1 97.81 100 LEU A C 1
ATOM 774 O O . LEU A 1 100 ? 1.233 21.203 11.188 1 97.81 100 LEU A O 1
ATOM 778 N N . MET A 1 101 ? -0.144 19.516 10.898 1 98.38 101 MET A N 1
ATOM 779 C CA . MET A 1 101 ? 0.233 19.328 9.5 1 98.38 101 MET A CA 1
ATOM 780 C C . MET A 1 101 ? -0.138 20.531 8.656 1 98.38 101 MET A C 1
ATOM 782 O O . MET A 1 101 ? 0.612 20.922 7.762 1 98.38 101 MET A O 1
ATOM 786 N N . ARG A 1 102 ? -1.261 21.016 8.914 1 98 102 ARG A N 1
ATOM 787 C CA . ARG A 1 102 ? -1.647 22.234 8.203 1 98 102 ARG A CA 1
ATOM 788 C C . ARG A 1 102 ? -0.656 23.359 8.469 1 98 102 ARG A C 1
ATOM 790 O O . ARG A 1 102 ? -0.284 24.094 7.547 1 98 102 ARG A O 1
ATOM 797 N N . GLY A 1 103 ? -0.281 23.5 9.688 1 97.81 103 GLY A N 1
ATOM 798 C CA . GLY A 1 103 ? 0.725 24.484 10.047 1 97.81 103 GLY A CA 1
ATOM 799 C C . GLY A 1 103 ? 2.049 24.281 9.336 1 97.81 103 GLY A C 1
ATOM 800 O O . GLY A 1 103 ? 2.795 25.234 9.109 1 97.81 103 GLY A O 1
ATOM 801 N N . ARG A 1 104 ? 2.262 23.094 8.914 1 98.12 104 ARG A N 1
ATOM 802 C CA . ARG A 1 104 ? 3.492 22.719 8.219 1 98.12 104 ARG A CA 1
ATOM 803 C C . ARG A 1 104 ? 3.338 22.875 6.711 1 98.12 104 ARG A C 1
ATOM 805 O O . ARG A 1 104 ? 4.258 22.562 5.953 1 98.12 104 ARG A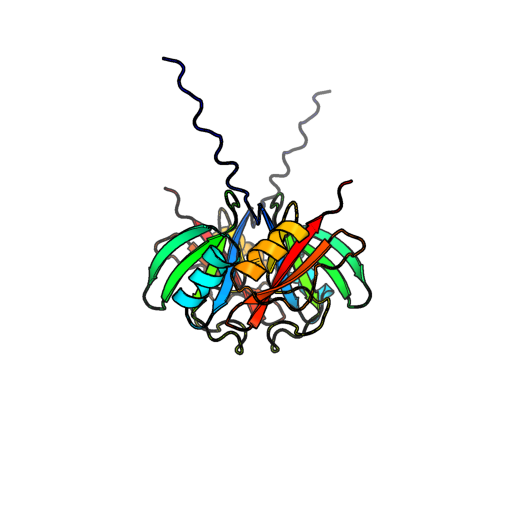 O 1
ATOM 812 N N . GLY A 1 105 ? 2.145 23.188 6.281 1 98 105 GLY A N 1
ATOM 813 C CA . GLY A 1 105 ? 1.944 23.469 4.871 1 98 105 GLY A CA 1
ATOM 814 C C . GLY A 1 105 ? 1.289 22.328 4.117 1 98 105 GLY A C 1
ATOM 815 O O . GLY A 1 105 ? 1.177 22.375 2.891 1 98 105 GLY A O 1
ATOM 816 N N . VAL A 1 106 ? 0.828 21.359 4.805 1 98.62 106 VAL A N 1
ATOM 817 C CA . VAL A 1 106 ? 0.155 20.25 4.148 1 98.62 106 VAL A CA 1
ATOM 818 C C . VAL A 1 106 ? -1.221 20.688 3.656 1 98.62 106 VAL A C 1
ATOM 820 O O . VAL A 1 106 ? -1.97 21.344 4.391 1 98.62 106 VAL A O 1
ATOM 823 N N . THR A 1 107 ? -1.498 20.344 2.412 1 97.69 107 THR A N 1
ATOM 824 C CA . THR A 1 107 ? -2.809 20.609 1.825 1 97.69 107 THR A CA 1
ATOM 825 C C . THR A 1 107 ? -3.766 19.453 2.109 1 97.69 107 THR A C 1
ATOM 827 O O . THR A 1 107 ? -3.389 18.281 1.994 1 97.69 107 THR A O 1
ATOM 830 N N . PHE A 1 108 ? -4.98 19.812 2.465 1 97.12 108 PHE A N 1
ATOM 831 C CA . PHE A 1 108 ? -6.039 18.844 2.693 1 97.12 108 PHE A CA 1
ATOM 832 C C . PHE A 1 108 ? -7.242 19.125 1.802 1 97.12 108 PHE A C 1
ATOM 834 O O . PHE A 1 108 ? -7.449 20.266 1.379 1 97.12 108 PHE A O 1
ATOM 841 N N . GLU A 1 109 ? -7.98 18.062 1.54 1 95.25 109 GLU A N 1
ATOM 842 C CA . GLU A 1 109 ? -9.219 18.25 0.79 1 95.25 109 GLU A CA 1
ATOM 843 C C . GLU A 1 109 ? -10.281 18.922 1.641 1 95.25 109 GLU A C 1
ATOM 845 O O . GLU A 1 109 ? -11.094 19.703 1.126 1 95.25 109 GLU A O 1
ATOM 850 N N . GLU A 1 110 ? -10.289 18.656 2.928 1 95.44 110 GLU A N 1
ATOM 851 C CA . GLU A 1 110 ? -11.266 19.219 3.861 1 95.44 110 GLU A CA 1
ATOM 852 C C . GLU A 1 110 ? -10.688 20.406 4.629 1 95.44 110 GLU A C 1
ATOM 854 O O . GLU A 1 110 ? -9.477 20.484 4.836 1 95.44 110 GLU A O 1
ATOM 859 N N . THR A 1 111 ? -11.57 21.297 5.059 1 97 111 THR A N 1
ATOM 860 C CA . THR A 1 111 ? -11.133 22.422 5.891 1 97 111 THR A CA 1
ATOM 861 C C . THR A 1 111 ? -10.859 21.953 7.316 1 97 111 THR A C 1
ATOM 863 O O . THR A 1 111 ? -10.109 22.594 8.055 1 97 111 THR A O 1
ATOM 866 N N . GLU A 1 112 ? -11.516 20.891 7.703 1 97.62 112 GLU A N 1
ATOM 867 C CA . GLU A 1 112 ? -11.328 20.234 8.992 1 97.62 112 GLU A CA 1
ATOM 868 C 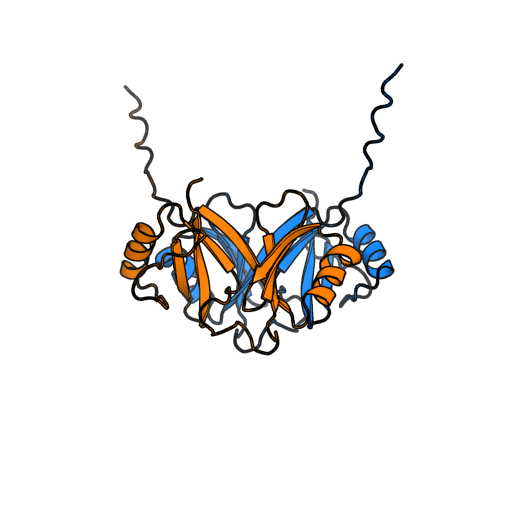C . GLU A 1 112 ? -11.617 18.734 8.898 1 97.62 112 GLU A C 1
ATOM 870 O O . GLU A 1 112 ? -12.305 18.281 7.984 1 97.62 112 GLU A O 1
ATOM 875 N N . PRO A 1 113 ? -11.016 17.953 9.867 1 97.81 113 PRO A N 1
ATOM 876 C CA . PRO A 1 113 ? -11.344 16.531 9.852 1 97.81 113 PRO A CA 1
ATOM 877 C C . PRO A 1 113 ? -12.844 16.266 10 1 97.81 113 PRO A C 1
ATOM 879 O O . PRO A 1 113 ? -13.555 17.062 10.617 1 97.81 113 PRO A O 1
ATOM 882 N N . VAL A 1 114 ? -13.258 15.156 9.438 1 96.38 114 VAL A N 1
ATOM 883 C CA . VAL A 1 114 ? -14.68 14.844 9.359 1 96.38 114 VAL A CA 1
ATOM 884 C C . VAL A 1 114 ? -14.984 13.594 10.188 1 96.38 114 VAL A C 1
ATOM 886 O O . VAL A 1 114 ? -14.258 12.602 10.102 1 96.38 114 VAL A O 1
ATOM 889 N N . ASP A 1 115 ? -16.094 13.703 10.906 1 96.19 115 ASP A N 1
ATOM 890 C CA . ASP A 1 115 ? -16.594 12.5 11.578 1 96.19 115 ASP A CA 1
ATOM 891 C C . ASP A 1 115 ? -17.266 11.555 10.578 1 96.19 115 ASP A C 1
ATOM 893 O O . ASP A 1 115 ? -17.969 12 9.68 1 96.19 115 ASP A O 1
ATOM 897 N N . TYR A 1 116 ? -16.984 10.297 10.75 1 91.69 116 TYR A N 1
ATOM 898 C CA . TYR A 1 116 ? -17.688 9.25 10.016 1 91.69 116 TYR A CA 1
ATOM 899 C C . TYR A 1 116 ? -17.922 8.023 10.898 1 91.69 116 TYR A C 1
ATOM 901 O O . TYR A 1 116 ? -17.422 7.969 12.031 1 91.69 116 TYR A O 1
ATOM 909 N N . PRO A 1 117 ? -18.688 7.039 10.555 1 89.06 117 PRO A N 1
ATOM 910 C CA . PRO A 1 117 ? -19.141 5.98 11.453 1 89.06 117 PRO A CA 1
ATOM 911 C C . PRO A 1 117 ? -18 5.211 12.094 1 89.06 117 PRO A C 1
ATOM 913 O O . PRO A 1 117 ? -18.156 4.637 13.18 1 89.06 117 PRO A O 1
ATOM 916 N N . PHE A 1 118 ? -16.859 5.316 11.531 1 92.38 118 PHE A N 1
ATOM 917 C CA . PHE A 1 118 ? -15.773 4.477 12.016 1 92.38 118 PHE A CA 1
ATOM 918 C C . PHE A 1 118 ? -14.719 5.316 12.727 1 92.38 118 PHE A C 1
ATOM 920 O O . PHE A 1 118 ? -13.656 4.809 13.102 1 92.38 118 PHE A O 1
ATOM 927 N N . GLY A 1 119 ? -14.984 6.641 12.883 1 96.5 119 GLY A N 1
ATOM 928 C CA . GLY A 1 119 ? -14.062 7.531 13.562 1 96.5 119 GLY A CA 1
ATOM 929 C C . GLY A 1 119 ? -13.945 8.891 12.906 1 96.5 119 GLY A C 1
ATOM 930 O O . GLY A 1 119 ? -14.961 9.523 12.594 1 96.5 119 GLY A O 1
ATOM 931 N N . VAL A 1 120 ? -12.703 9.359 12.789 1 97.5 120 VAL A N 1
ATOM 932 C CA . VAL A 1 120 ? -12.414 10.656 12.188 1 97.5 120 VAL A CA 1
ATOM 933 C C . VAL A 1 120 ? -11.516 10.477 10.969 1 97.5 120 VAL A C 1
ATOM 935 O O . VAL A 1 120 ? -10.609 9.641 10.977 1 97.5 120 VAL A O 1
ATOM 938 N N . ARG A 1 121 ? -11.766 11.258 9.938 1 97 121 ARG A N 1
ATOM 939 C CA . ARG A 1 121 ? -10.992 11.094 8.711 1 97 121 ARG A CA 1
ATOM 940 C C . ARG A 1 121 ? -10.625 12.445 8.109 1 97 121 ARG A C 1
ATOM 942 O O . ARG A 1 121 ? -11.305 13.445 8.352 1 97 121 ARG A O 1
ATOM 949 N N . ALA A 1 122 ? -9.602 12.445 7.332 1 96.94 122 ALA A N 1
ATOM 950 C CA . ALA A 1 122 ? -9.156 13.555 6.5 1 96.94 122 ALA A CA 1
ATOM 951 C C . ALA A 1 122 ? -8.289 13.062 5.348 1 96.94 122 ALA A C 1
ATOM 953 O O . ALA A 1 122 ? -7.727 11.969 5.41 1 96.94 122 ALA A O 1
ATOM 954 N N . GLU A 1 123 ? -8.227 13.867 4.285 1 96.94 123 GLU A N 1
ATOM 955 C CA . GLU A 1 123 ? -7.438 13.508 3.111 1 96.94 123 GLU A CA 1
ATOM 956 C C . GLU A 1 123 ? -6.344 14.531 2.842 1 96.94 123 GLU A C 1
ATOM 958 O O . GLU A 1 123 ? -6.629 15.664 2.451 1 96.94 123 GLU A O 1
ATOM 963 N N . ALA A 1 124 ? -5.141 14.125 3.029 1 97.19 124 ALA A N 1
ATOM 964 C CA . ALA A 1 124 ? -4.016 14.961 2.621 1 97.19 124 ALA A CA 1
ATOM 965 C C . ALA A 1 124 ? -3.693 14.766 1.143 1 97.19 124 ALA A C 1
ATOM 967 O O . ALA A 1 124 ? -3.818 13.656 0.615 1 97.19 124 ALA A O 1
ATOM 968 N N . VAL A 1 125 ? -3.248 15.812 0.488 1 95.62 125 VAL A N 1
ATOM 969 C CA . VAL A 1 125 ? -2.863 15.742 -0.917 1 95.62 125 VAL A CA 1
ATOM 970 C C . VAL A 1 125 ? -1.378 16.062 -1.062 1 95.62 125 VAL A C 1
ATOM 972 O O . VAL A 1 125 ? -0.938 17.156 -0.71 1 95.62 125 VAL A O 1
ATOM 975 N N . ASP A 1 126 ? -0.634 15.07 -1.618 1 96 126 ASP A N 1
ATOM 976 C CA . ASP A 1 126 ? 0.8 15.305 -1.742 1 96 126 ASP A CA 1
ATOM 977 C C . ASP A 1 126 ? 1.11 16.172 -2.969 1 96 126 ASP A C 1
ATOM 979 O O . ASP A 1 126 ? 0.214 16.484 -3.752 1 96 126 ASP A O 1
ATOM 983 N N . PRO A 1 127 ? 2.314 16.594 -3.219 1 95.19 127 PRO A N 1
ATOM 984 C CA . PRO A 1 127 ? 2.656 17.531 -4.289 1 95.19 127 PRO A CA 1
ATOM 985 C C . PRO A 1 127 ? 2.324 16.984 -5.68 1 95.19 127 PRO A C 1
ATOM 987 O O . PRO A 1 127 ? 2.215 17.766 -6.637 1 95.19 127 PRO A O 1
ATOM 990 N N . ASP A 1 128 ? 2.182 15.688 -5.812 1 92.25 128 ASP A N 1
ATOM 991 C CA . ASP A 1 128 ? 1.896 15.078 -7.109 1 92.25 128 ASP A CA 1
ATOM 992 C C . ASP A 1 128 ? 0.412 14.742 -7.242 1 92.25 128 ASP A C 1
ATOM 994 O O . ASP A 1 128 ? -0.003 14.125 -8.227 1 92.25 128 ASP A O 1
ATOM 998 N N . GLY A 1 129 ? -0.374 15.047 -6.234 1 90.69 129 GLY A N 1
ATOM 999 C CA . GLY A 1 129 ? -1.81 14.828 -6.293 1 90.69 129 GLY A CA 1
ATOM 1000 C C . GLY A 1 129 ? -2.236 13.5 -5.695 1 90.69 129 GLY A C 1
ATOM 1001 O O . GLY A 1 129 ? -3.412 13.141 -5.75 1 90.69 129 GLY A O 1
ATOM 1002 N N . ASN A 1 130 ? -1.32 12.719 -5.203 1 92.38 130 ASN A N 1
ATOM 1003 C CA . ASN A 1 130 ? -1.711 11.523 -4.469 1 92.38 130 ASN A CA 1
ATOM 1004 C C . ASN A 1 130 ? -2.553 11.859 -3.244 1 92.38 130 ASN A C 1
ATOM 1006 O O . ASN A 1 130 ? -2.213 12.773 -2.484 1 92.38 130 ASN A O 1
ATOM 1010 N N . ARG A 1 131 ? -3.637 11.164 -3.098 1 93.56 131 ARG A N 1
ATOM 1011 C CA . ARG A 1 131 ? -4.504 11.344 -1.936 1 93.56 131 ARG A CA 1
ATOM 1012 C C . ARG A 1 131 ? -4.113 10.391 -0.812 1 93.56 131 ARG A C 1
ATOM 1014 O O . ARG A 1 131 ? -4.281 9.172 -0.937 1 93.56 131 ARG A O 1
ATOM 1021 N N . ILE A 1 132 ? -3.561 10.922 0.259 1 96.38 132 ILE A N 1
ATOM 1022 C CA . ILE A 1 132 ? -3.158 10.148 1.427 1 96.38 132 ILE A CA 1
ATOM 1023 C C . ILE A 1 132 ? -4.238 10.242 2.502 1 96.38 132 ILE A C 1
ATOM 1025 O O . ILE A 1 132 ? -4.398 11.281 3.143 1 96.38 132 ILE A O 1
ATOM 1029 N N . SER A 1 133 ? -4.898 9.133 2.68 1 96.94 133 SER A N 1
ATOM 1030 C CA . SER A 1 133 ? -6 9.102 3.635 1 96.94 133 SER A CA 1
ATOM 1031 C C . SER A 1 133 ? -5.488 8.977 5.066 1 96.94 133 SER A C 1
ATOM 1033 O O . SER A 1 133 ? -4.621 8.148 5.352 1 96.94 133 SER A O 1
ATOM 1035 N N . LEU A 1 134 ? -6.027 9.805 5.941 1 97.62 134 LEU A N 1
ATOM 1036 C CA . LEU A 1 134 ? -5.715 9.758 7.363 1 97.62 134 LEU A CA 1
ATOM 1037 C C . LEU A 1 134 ? -6.949 9.391 8.18 1 97.62 134 LEU A C 1
ATOM 1039 O O . LEU A 1 134 ? -8.047 9.875 7.906 1 97.62 134 LEU A O 1
ATOM 1043 N N . ARG A 1 135 ? -6.711 8.461 9.148 1 97.69 135 ARG A N 1
ATOM 1044 C CA . ARG A 1 135 ? -7.832 7.969 9.938 1 97.69 135 ARG A CA 1
ATOM 1045 C C . ARG A 1 135 ? -7.477 7.922 11.422 1 97.69 135 ARG A C 1
ATOM 1047 O O . ARG A 1 135 ? -6.352 7.574 11.781 1 97.69 135 ARG A O 1
ATOM 1054 N N . GLU A 1 136 ? -8.445 8.242 12.203 1 97.94 136 GLU A N 1
ATOM 1055 C CA . GLU A 1 136 ? -8.5 7.914 13.625 1 97.94 136 GLU A CA 1
ATOM 1056 C C . GLU A 1 136 ? -9.648 6.957 13.922 1 97.94 136 GLU A C 1
ATOM 1058 O O . GLU A 1 136 ? -10.812 7.27 13.656 1 97.94 136 GLU A O 1
ATOM 1063 N N . ARG A 1 137 ? -9.281 5.793 14.469 1 94.62 137 ARG A N 1
ATOM 1064 C CA . ARG A 1 137 ? -10.312 4.801 14.758 1 94.62 137 ARG A CA 1
ATOM 1065 C C . ARG A 1 137 ? -11.141 5.203 15.969 1 94.62 137 ARG A C 1
ATOM 1067 O O . ARG A 1 137 ? -10.617 5.789 16.922 1 94.62 137 ARG A O 1
ATOM 1074 N N . ARG A 1 138 ? -12.391 4.852 15.852 1 88.56 138 ARG A N 1
ATOM 1075 C CA . ARG A 1 138 ? -13.266 5.055 17 1 88.56 138 ARG A CA 1
ATOM 1076 C C . ARG A 1 138 ? -12.867 4.141 18.156 1 88.56 138 ARG A C 1
ATOM 1078 O O . ARG A 1 138 ? -12.57 2.965 17.953 1 88.56 138 ARG A O 1
ATOM 1085 N N . GLU A 1 139 ? -12.586 4.746 19.312 1 76.44 139 GLU A N 1
ATOM 1086 C CA . GLU A 1 139 ? -12.352 3.918 20.5 1 76.44 139 GLU A CA 1
ATOM 1087 C C . GLU A 1 139 ? -13.539 3.002 20.781 1 76.44 139 GLU A C 1
ATOM 1089 O O . GLU A 1 139 ? -14.695 3.391 20.562 1 76.44 139 GLU A O 1
ATOM 1094 N N . PRO A 1 140 ? -13.211 1.624 20.906 1 61.81 140 PRO A N 1
ATOM 1095 C CA . PRO A 1 140 ? -14.344 0.764 21.266 1 61.81 140 PRO A CA 1
ATOM 1096 C C . PRO A 1 140 ? -15.156 1.305 22.438 1 61.81 140 PRO A C 1
ATOM 1098 O O . PRO A 1 140 ? -14.625 2.051 23.266 1 61.81 140 PRO A O 1
ATOM 1101 N N . MET B 1 1 ? -6.383 -41.625 25.469 1 34.41 1 MET B N 1
ATOM 1102 C CA . MET B 1 1 ? -6.523 -41.344 24.047 1 34.41 1 MET B CA 1
ATOM 1103 C C . MET B 1 1 ? -5.641 -40.156 23.625 1 34.41 1 MET B C 1
ATOM 1105 O O . MET B 1 1 ? -5.723 -39.094 24.203 1 34.41 1 MET B O 1
ATOM 1109 N N . ARG B 1 2 ? -4.492 -40.469 23.062 1 36.03 2 ARG B N 1
ATOM 1110 C CA . ARG B 1 2 ? -3.463 -39.5 22.688 1 36.03 2 ARG B CA 1
ATOM 1111 C C . ARG B 1 2 ? -4.02 -38.469 21.719 1 36.03 2 ARG B C 1
ATOM 1113 O O . ARG B 1 2 ? -4.598 -38.812 20.688 1 36.03 2 ARG B O 1
ATOM 1120 N N . THR B 1 3 ? -4.445 -37.375 22.188 1 41.94 3 THR B N 1
ATOM 1121 C CA . THR B 1 3 ? -4.895 -36.312 21.297 1 41.94 3 THR B CA 1
ATOM 1122 C C . THR B 1 3 ? -3.9 -36.125 20.156 1 41.94 3 THR B C 1
ATOM 1124 O O . THR B 1 3 ? -2.734 -35.812 20.391 1 41.94 3 THR B O 1
ATOM 1127 N N . VAL B 1 4 ? -3.947 -37.062 19.203 1 38.62 4 VAL B N 1
ATOM 1128 C CA . VAL B 1 4 ? -3.162 -36.781 18 1 38.62 4 VAL B CA 1
ATOM 1129 C C . VAL B 1 4 ? -3.188 -35.281 17.703 1 38.62 4 VAL B C 1
ATOM 1131 O O . VAL B 1 4 ? -4.242 -34.656 17.766 1 38.62 4 VAL B O 1
ATOM 1134 N N . ASP B 1 5 ? -2.186 -34.531 18.094 1 41.25 5 ASP B N 1
ATOM 1135 C CA . ASP B 1 5 ? -1.975 -33.156 17.656 1 41.25 5 ASP B CA 1
ATOM 1136 C C . ASP B 1 5 ? -2.436 -32.969 16.219 1 41.25 5 ASP B C 1
ATOM 1138 O O . ASP B 1 5 ? -2.113 -33.75 15.344 1 41.25 5 ASP B O 1
ATOM 1142 N N . ALA B 1 6 ? -3.584 -32.5 16.141 1 46.41 6 ALA B N 1
ATOM 1143 C CA . ALA B 1 6 ? -4.008 -32.156 14.781 1 46.41 6 ALA B CA 1
ATOM 1144 C C . ALA B 1 6 ? -2.807 -31.891 13.875 1 46.41 6 ALA B C 1
ATOM 1146 O O . ALA B 1 6 ? -1.857 -31.219 14.281 1 46.41 6 ALA B O 1
ATOM 1147 N N . PRO B 1 7 ? -2.488 -32.75 12.953 1 40.94 7 PRO B N 1
ATOM 1148 C CA . PRO B 1 7 ? -1.353 -32.375 12.102 1 40.94 7 PRO B CA 1
ATOM 1149 C C . PRO B 1 7 ? -1.268 -30.891 11.836 1 40.94 7 PRO B C 1
ATOM 1151 O O . PRO B 1 7 ? -2.297 -30.203 11.773 1 40.94 7 PRO B O 1
ATOM 1154 N N . GLU B 1 8 ? -0.357 -30.141 12.367 1 41.88 8 GLU B N 1
ATOM 1155 C CA . GLU B 1 8 ? -0.09 -28.781 11.898 1 41.88 8 GLU B CA 1
ATOM 1156 C C . GLU B 1 8 ? -0.358 -28.656 10.398 1 41.88 8 GLU B C 1
ATOM 1158 O O . GLU B 1 8 ? 0.277 -29.328 9.594 1 41.88 8 GLU B O 1
ATOM 1163 N N . ARG B 1 9 ? -1.56 -28.812 9.875 1 40.78 9 ARG B N 1
ATOM 1164 C CA . ARG B 1 9 ? -1.736 -28.469 8.469 1 40.78 9 ARG B CA 1
ATOM 1165 C C . ARG B 1 9 ? -0.662 -27.5 8.008 1 40.78 9 ARG B C 1
ATOM 1167 O O . ARG B 1 9 ? -0.564 -26.375 8.523 1 40.78 9 ARG B O 1
ATOM 1174 N N . ILE B 1 10 ? 0.572 -27.812 7.844 1 47.22 10 ILE B N 1
ATOM 1175 C CA . ILE B 1 10 ? 1.592 -27 7.184 1 47.22 10 ILE B CA 1
ATOM 1176 C C . ILE B 1 10 ? 0.948 -26.125 6.102 1 47.22 10 ILE B C 1
ATOM 1178 O O . ILE B 1 10 ? 0.767 -26.578 4.969 1 47.22 10 ILE B O 1
ATOM 1182 N N . GLU B 1 11 ? -0.294 -25.75 6.305 1 53.12 11 GLU B N 1
ATOM 1183 C CA . GLU B 1 11 ? -0.883 -24.844 5.32 1 53.12 11 GLU B CA 1
ATOM 1184 C C . GLU B 1 11 ? 0.137 -23.828 4.836 1 53.12 11 GLU B C 1
ATOM 1186 O O . GLU B 1 11 ? 0.646 -23.031 5.625 1 53.12 11 GLU B O 1
ATOM 1191 N N . THR B 1 12 ? 0.943 -24.312 3.875 1 62.97 12 THR B N 1
ATOM 1192 C CA . THR B 1 12 ? 2.025 -23.562 3.242 1 62.97 12 THR B CA 1
ATOM 1193 C C . THR B 1 12 ? 1.559 -22.172 2.84 1 62.97 12 THR B C 1
ATOM 1195 O O . THR B 1 12 ? 0.661 -22.031 2.006 1 62.97 12 THR B O 1
ATOM 1198 N N . ARG B 1 13 ? 1.762 -21.266 3.768 1 83.5 13 ARG B N 1
ATOM 1199 C CA . ARG B 1 13 ? 1.516 -19.875 3.443 1 83.5 13 ARG B CA 1
ATOM 1200 C C . ARG B 1 13 ? 2.43 -19.406 2.318 1 83.5 13 ARG B C 1
ATOM 1202 O O . ARG B 1 13 ? 3.656 -19.484 2.434 1 83.5 13 ARG B O 1
ATOM 1209 N N . MET B 1 14 ? 1.812 -19.125 1.246 1 92.56 14 MET B N 1
ATOM 1210 C CA . MET B 1 14 ? 2.584 -18.703 0.083 1 92.56 14 MET B CA 1
ATOM 1211 C C . MET B 1 14 ? 3.197 -17.328 0.31 1 92.56 14 MET B C 1
ATOM 1213 O O . MET B 1 14 ? 4.418 -17.172 0.323 1 92.56 14 MET B O 1
ATOM 1217 N N . LEU B 1 15 ? 2.359 -16.406 0.598 1 97.06 15 LEU B N 1
ATOM 1218 C CA . LEU B 1 15 ? 2.816 -15.039 0.854 1 97.06 15 LEU B CA 1
ATOM 1219 C C . LEU B 1 15 ? 2.729 -14.711 2.34 1 97.06 15 LEU B C 1
ATOM 1221 O O . LEU B 1 15 ? 1.713 -14.984 2.982 1 97.06 15 LEU B O 1
ATOM 1225 N N . THR B 1 16 ? 3.809 -14.07 2.881 1 95.38 16 THR B N 1
ATOM 1226 C CA . THR B 1 16 ? 3.961 -14.039 4.332 1 95.38 16 THR B CA 1
ATOM 1227 C C . THR B 1 16 ? 3.775 -12.625 4.863 1 95.38 16 THR B C 1
ATOM 1229 O O . THR B 1 16 ? 3.391 -12.438 6.02 1 95.38 16 THR B O 1
ATOM 1232 N N . ASP B 1 17 ? 4.086 -11.633 4.012 1 95.94 17 ASP B N 1
ATOM 1233 C CA . ASP B 1 17 ? 4.023 -10.266 4.516 1 95.94 17 ASP B CA 1
ATOM 1234 C C . ASP B 1 17 ? 3.924 -9.258 3.367 1 95.94 17 ASP B C 1
ATOM 1236 O O . ASP B 1 17 ? 4.191 -9.602 2.213 1 95.94 17 ASP B O 1
ATOM 1240 N N . ILE B 1 18 ? 3.488 -8.039 3.717 1 97.81 18 ILE B N 1
ATOM 1241 C CA . ILE B 1 18 ? 3.648 -6.887 2.832 1 97.81 18 ILE B CA 1
ATOM 1242 C C . ILE B 1 18 ? 4.965 -6.176 3.143 1 97.81 18 ILE B C 1
ATOM 1244 O O . ILE B 1 18 ? 5.199 -5.762 4.281 1 97.81 18 ILE B O 1
ATOM 1248 N N . MET B 1 19 ? 5.801 -6.055 2.219 1 96.94 19 MET B N 1
ATOM 1249 C CA . MET B 1 19 ? 7.105 -5.434 2.43 1 96.94 19 MET B CA 1
ATOM 1250 C C . MET B 1 19 ? 7.039 -3.93 2.186 1 96.94 19 MET B C 1
ATOM 1252 O O . MET B 1 19 ? 7.484 -3.141 3.02 1 96.94 19 MET B O 1
ATOM 1256 N N . TYR B 1 20 ? 6.527 -3.584 1.021 1 97.25 20 TYR B N 1
ATOM 1257 C CA . TYR B 1 20 ? 6.508 -2.191 0.589 1 97.25 20 TYR B CA 1
ATOM 1258 C C . TYR B 1 20 ? 5.195 -1.856 -0.11 1 97.25 20 TYR B C 1
ATOM 1260 O O . TYR B 1 20 ? 4.566 -2.727 -0.718 1 97.25 20 TYR B O 1
ATOM 1268 N N . VAL B 1 21 ? 4.84 -0.64 -0.023 1 96.88 21 VAL B N 1
ATOM 1269 C CA . VAL B 1 21 ? 3.836 -0.01 -0.876 1 96.88 21 VAL B CA 1
ATOM 1270 C C . VAL B 1 21 ? 4.461 1.166 -1.624 1 96.88 21 VAL B C 1
ATOM 1272 O O . VAL B 1 21 ? 5.348 1.842 -1.102 1 96.88 21 VAL B O 1
ATOM 1275 N N . THR B 1 22 ? 3.996 1.374 -2.84 1 95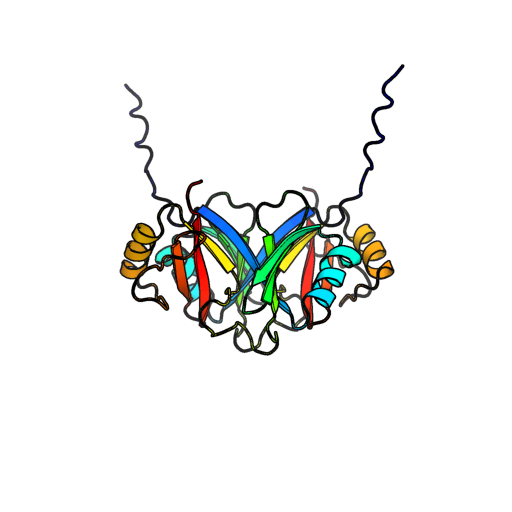.19 22 THR B N 1
ATOM 1276 C CA . THR B 1 22 ? 4.656 2.389 -3.656 1 95.19 22 THR B CA 1
ATOM 1277 C C . THR B 1 22 ? 3.736 3.584 -3.881 1 95.19 22 THR B C 1
ATOM 1279 O O . THR B 1 22 ? 2.57 3.418 -4.25 1 95.19 22 THR B O 1
ATOM 1282 N N . ILE B 1 23 ? 4.234 4.719 -3.615 1 94.88 23 ILE B N 1
ATOM 1283 C CA .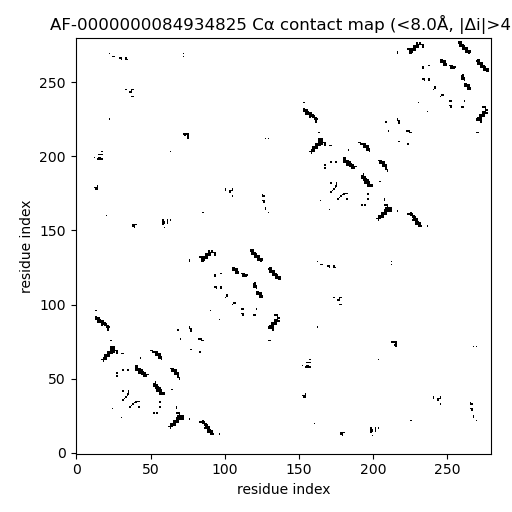 ILE B 1 23 ? 3.654 5.98 -4.062 1 94.88 23 ILE B CA 1
ATOM 1284 C C . ILE B 1 23 ? 4.508 6.578 -5.18 1 94.88 23 ILE B C 1
ATOM 1286 O O . ILE B 1 23 ? 5.719 6.75 -5.02 1 94.88 23 ILE B O 1
ATOM 1290 N N . TYR B 1 24 ? 3.867 6.84 -6.301 1 92.44 24 TYR B N 1
ATOM 1291 C CA . TYR B 1 24 ? 4.586 7.406 -7.438 1 92.44 24 TYR B CA 1
ATOM 1292 C C . TYR B 1 24 ? 4.637 8.93 -7.348 1 92.44 24 TYR B C 1
ATOM 1294 O O . TYR B 1 24 ? 3.613 9.578 -7.133 1 92.44 24 TYR B O 1
ATOM 1302 N N . VAL B 1 25 ? 5.793 9.414 -7.531 1 94.38 25 VAL B N 1
ATOM 1303 C CA . VAL B 1 25 ? 6.035 10.844 -7.402 1 94.38 25 VAL B CA 1
ATOM 1304 C C . VAL B 1 25 ? 6.93 11.328 -8.547 1 94.38 25 VAL B C 1
ATOM 1306 O O . VAL B 1 25 ? 7.641 10.531 -9.156 1 94.38 25 VAL B O 1
ATOM 1309 N N . THR B 1 26 ? 6.961 12.633 -8.828 1 93.12 26 THR B N 1
ATOM 1310 C CA . THR B 1 26 ? 7.758 13.141 -9.938 1 93.12 26 THR B CA 1
ATOM 1311 C C . THR B 1 26 ? 9.094 13.68 -9.438 1 93.12 26 THR B C 1
ATOM 1313 O O . THR B 1 26 ? 10.07 13.742 -10.188 1 93.12 26 THR B O 1
ATOM 1316 N N . ASP B 1 27 ? 9.164 14.148 -8.242 1 96.12 27 ASP B N 1
ATOM 1317 C CA . ASP B 1 27 ? 10.336 14.695 -7.57 1 96.12 27 ASP B CA 1
ATOM 1318 C C . ASP B 1 27 ? 10.5 14.086 -6.18 1 96.12 27 ASP B C 1
ATOM 1320 O O . ASP B 1 27 ? 9.773 14.445 -5.25 1 96.12 27 ASP B O 1
ATOM 1324 N N . GLN B 1 28 ? 11.523 13.195 -6.047 1 97.75 28 GLN B N 1
ATOM 1325 C CA . GLN B 1 28 ? 11.68 12.422 -4.816 1 97.75 28 GLN B CA 1
ATOM 1326 C C . GLN B 1 28 ? 12.016 13.336 -3.639 1 97.75 28 GLN B C 1
ATOM 1328 O O . GLN B 1 28 ? 11.578 13.094 -2.514 1 97.75 28 GLN B O 1
ATOM 1333 N N . ASP B 1 29 ? 12.852 14.359 -3.873 1 98.38 29 ASP B N 1
ATOM 1334 C CA . ASP B 1 29 ? 13.195 15.273 -2.787 1 98.38 29 ASP B CA 1
ATOM 1335 C C . ASP B 1 29 ? 11.969 16.047 -2.299 1 98.38 29 ASP B C 1
ATOM 1337 O O . ASP B 1 29 ? 11.781 16.219 -1.093 1 98.38 29 ASP B O 1
ATOM 1341 N N . ARG B 1 30 ? 11.219 16.516 -3.242 1 98.06 30 ARG B N 1
ATOM 1342 C CA . ARG B 1 30 ? 9.984 17.219 -2.893 1 98.06 30 ARG B CA 1
ATOM 1343 C C . ARG B 1 30 ? 9.031 16.312 -2.135 1 98.06 30 ARG B C 1
ATOM 1345 O O . ARG B 1 30 ? 8.414 16.734 -1.148 1 98.06 30 ARG B O 1
ATOM 1352 N N . ALA B 1 31 ? 8.891 15.141 -2.602 1 98 31 ALA B N 1
ATOM 1353 C CA . ALA B 1 31 ? 8.047 14.156 -1.925 1 98 31 ALA B CA 1
ATOM 1354 C C . ALA B 1 31 ? 8.57 13.859 -0.522 1 98 31 ALA B C 1
ATOM 1356 O O . ALA B 1 31 ? 7.801 13.812 0.439 1 98 31 ALA B O 1
ATOM 1357 N N . LEU B 1 32 ? 9.844 13.641 -0.425 1 98.69 32 LEU B N 1
ATOM 1358 C CA . LEU B 1 32 ? 10.438 13.344 0.872 1 98.69 32 LEU B CA 1
ATOM 1359 C C . LEU B 1 32 ? 10.094 14.43 1.888 1 98.69 32 LEU B C 1
ATOM 1361 O O . LEU B 1 32 ? 9.734 14.125 3.027 1 98.69 32 LEU B O 1
ATOM 1365 N N . ARG B 1 33 ? 10.203 15.648 1.498 1 98.69 33 ARG B N 1
ATOM 1366 C CA . ARG B 1 33 ? 9.883 16.766 2.387 1 98.69 33 ARG B CA 1
ATOM 1367 C C . ARG B 1 33 ? 8.422 16.719 2.809 1 98.69 33 ARG B C 1
ATOM 1369 O O . ARG B 1 33 ? 8.102 16.922 3.982 1 98.69 33 ARG B O 1
ATOM 1376 N N . PHE B 1 34 ? 7.562 16.469 1.9 1 98.62 34 PHE B N 1
ATOM 1377 C CA . PHE B 1 34 ? 6.141 16.375 2.209 1 98.62 34 PHE B CA 1
ATOM 1378 C C . PHE B 1 34 ? 5.875 15.273 3.227 1 98.62 34 PHE B C 1
ATOM 1380 O O . PHE B 1 34 ? 5.191 15.5 4.23 1 98.62 34 PHE B O 1
ATOM 1387 N N . TYR B 1 35 ? 6.395 14.125 2.996 1 98.69 35 TYR B N 1
ATOM 1388 C CA . TYR B 1 35 ? 6.043 12.953 3.789 1 98.69 35 TYR B CA 1
ATOM 1389 C C . TYR B 1 35 ? 6.754 12.969 5.137 1 98.69 35 TYR B C 1
ATOM 1391 O O . TYR B 1 35 ? 6.242 12.438 6.121 1 98.69 35 TYR B O 1
ATOM 1399 N N . THR B 1 36 ? 7.973 13.57 5.207 1 98.19 36 THR B N 1
ATOM 1400 C CA . THR B 1 36 ? 8.672 13.625 6.488 1 98.19 36 THR B CA 1
ATOM 1401 C C . THR B 1 36 ? 8.328 14.914 7.234 1 98.19 36 THR B C 1
ATOM 1403 O O . THR B 1 36 ? 7.512 14.898 8.164 1 98.19 36 THR B O 1
ATOM 1406 N N . ASP B 1 37 ? 8.672 16.109 6.676 1 97.94 37 ASP B N 1
ATOM 1407 C CA . ASP B 1 37 ? 8.414 17.375 7.348 1 97.94 37 ASP B CA 1
ATOM 1408 C C . ASP B 1 37 ? 6.918 17.656 7.441 1 97.94 37 ASP B C 1
ATOM 1410 O O . ASP B 1 37 ? 6.445 18.188 8.445 1 97.94 37 ASP B O 1
ATOM 1414 N N . GLY B 1 38 ? 6.219 17.344 6.43 1 98.38 38 GLY B N 1
ATOM 1415 C CA . GLY B 1 38 ? 4.789 17.609 6.391 1 98.38 38 GLY B CA 1
ATOM 1416 C C . GLY B 1 38 ? 3.986 16.625 7.23 1 98.38 38 GLY B C 1
ATOM 1417 O O . GLY B 1 38 ? 3.352 17.016 8.211 1 98.38 38 GLY B O 1
ATOM 1418 N N . LEU B 1 39 ? 4.102 15.367 6.914 1 98.31 39 LEU B N 1
ATOM 1419 C CA . LEU B 1 39 ? 3.242 14.359 7.531 1 98.31 39 LEU B CA 1
ATOM 1420 C C . LEU B 1 39 ? 3.887 13.789 8.789 1 98.31 39 LEU B C 1
ATOM 1422 O O . LEU B 1 39 ? 3.221 13.125 9.586 1 98.31 39 LEU B O 1
ATOM 1426 N N . GLY B 1 40 ? 5.148 13.969 8.953 1 97.38 40 GLY B N 1
ATOM 1427 C CA . GLY B 1 40 ? 5.812 13.5 10.164 1 97.38 40 GLY B CA 1
ATOM 1428 C C . GLY B 1 40 ? 6.285 12.062 10.07 1 97.38 40 GLY B C 1
ATOM 1429 O O . GLY B 1 40 ? 6.57 11.43 11.086 1 97.38 40 GLY B O 1
ATOM 1430 N N . LEU B 1 41 ? 6.359 11.492 8.898 1 98.06 41 LEU B N 1
ATOM 1431 C CA . LEU B 1 41 ? 6.918 10.148 8.742 1 98.06 41 LEU B CA 1
ATOM 1432 C C . LEU B 1 41 ? 8.438 10.18 8.844 1 98.06 41 LEU B C 1
ATOM 1434 O O . LEU B 1 41 ? 9.047 11.242 8.773 1 98.06 41 LEU B O 1
ATOM 1438 N N . GLU B 1 42 ? 8.992 8.992 9.039 1 97.75 42 GLU B N 1
ATOM 1439 C CA . GLU B 1 42 ? 10.438 8.844 9.125 1 97.75 42 GLU B CA 1
ATOM 1440 C C . GLU B 1 42 ? 11.016 8.344 7.801 1 97.75 42 GLU B C 1
ATOM 1442 O O . GLU B 1 42 ? 10.453 7.441 7.172 1 97.75 42 GLU B O 1
ATOM 1447 N N . LYS B 1 43 ? 12.141 8.945 7.418 1 98.25 43 LYS B N 1
ATOM 1448 C CA . LYS B 1 43 ? 12.906 8.336 6.34 1 98.25 43 LYS B CA 1
ATOM 1449 C C . LYS B 1 43 ? 13.516 7.004 6.781 1 98.25 43 LYS B C 1
ATOM 1451 O O . LYS B 1 43 ? 14.156 6.93 7.836 1 98.25 43 LYS B O 1
ATOM 1456 N N . ARG B 1 44 ? 13.375 5.98 5.984 1 97.94 44 ARG B N 1
ATOM 1457 C CA . ARG B 1 44 ? 13.828 4.648 6.371 1 97.94 44 ARG B CA 1
ATOM 1458 C C . ARG B 1 44 ? 15.039 4.223 5.547 1 97.94 44 ARG B C 1
ATOM 1460 O O . ARG B 1 44 ? 16.047 3.775 6.098 1 97.94 44 ARG B O 1
ATOM 1467 N N . LEU B 1 45 ? 14.969 4.246 4.227 1 97.25 45 LEU B N 1
ATOM 1468 C CA . LEU B 1 45 ? 16.047 3.908 3.303 1 97.25 45 LEU B CA 1
ATOM 1469 C C . LEU B 1 45 ? 16.25 5.02 2.279 1 97.25 45 LEU B C 1
ATOM 1471 O O . LEU B 1 45 ? 15.312 5.719 1.917 1 97.25 45 LEU B O 1
ATOM 1475 N N . ASP B 1 46 ? 17.453 5.137 1.812 1 98.12 46 ASP B N 1
ATOM 1476 C CA . ASP B 1 46 ? 17.844 6.074 0.762 1 98.12 46 ASP B CA 1
ATOM 1477 C C . ASP B 1 46 ? 19.109 5.605 0.051 1 98.12 46 ASP B C 1
ATOM 1479 O O . ASP B 1 46 ? 20.219 5.949 0.461 1 98.12 46 ASP B O 1
ATOM 1483 N N . PHE B 1 47 ? 18.812 4.871 -0.986 1 96.5 47 PHE B N 1
ATOM 1484 C CA . PHE B 1 47 ? 19.922 4.316 -1.751 1 96.5 47 PHE B CA 1
ATOM 1485 C C . PHE B 1 47 ? 19.828 4.746 -3.211 1 96.5 47 PHE B C 1
ATOM 1487 O O . PHE B 1 47 ? 18.766 4.668 -3.826 1 96.5 47 PHE B O 1
ATOM 1494 N N . PRO B 1 48 ? 20.938 5.129 -3.705 1 94.88 48 PRO B N 1
A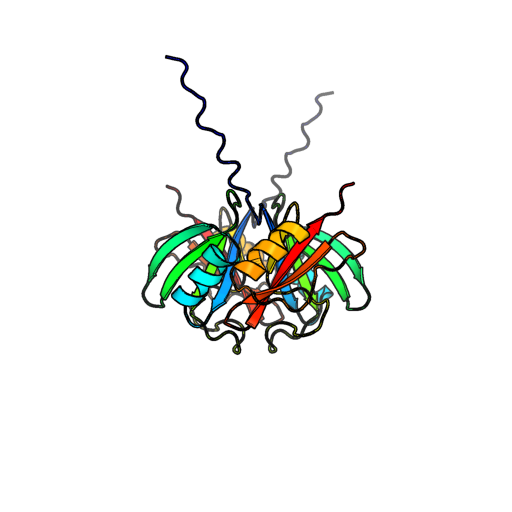TOM 1495 C CA . PRO B 1 48 ? 20.922 5.477 -5.129 1 94.88 48 PRO B CA 1
ATOM 1496 C C . PRO B 1 48 ? 20.734 4.258 -6.031 1 94.88 48 PRO B C 1
ATOM 1498 O O . PRO B 1 48 ? 21.156 3.154 -5.68 1 94.88 48 PRO B O 1
ATOM 1501 N N . GLY B 1 49 ? 20.016 4.453 -7.098 1 89.06 49 GLY B N 1
ATOM 1502 C CA . GLY B 1 49 ? 19.859 3.451 -8.141 1 89.06 49 GLY B CA 1
ATOM 1503 C C . GLY B 1 49 ? 19.812 4.047 -9.539 1 89.06 49 GLY B C 1
ATOM 1504 O O . GLY B 1 49 ? 19.719 5.266 -9.695 1 89.06 49 GLY B O 1
ATOM 1505 N N . PRO B 1 50 ? 19.906 3.252 -10.508 1 85.19 50 PRO B N 1
ATOM 1506 C CA . PRO B 1 50 ? 19.984 3.746 -11.883 1 85.19 50 PRO B CA 1
ATOM 1507 C C . PRO B 1 50 ? 18.688 4.449 -12.32 1 85.19 50 PRO B C 1
ATOM 1509 O O . PRO B 1 50 ? 18.734 5.359 -13.156 1 85.19 50 PRO B O 1
ATOM 1512 N N . ASP B 1 51 ? 17.562 4.113 -11.789 1 85.94 51 ASP B N 1
ATOM 1513 C CA . ASP B 1 51 ? 16.281 4.68 -12.188 1 85.94 51 ASP B CA 1
ATOM 1514 C C . ASP B 1 51 ? 15.742 5.633 -11.117 1 85.94 51 ASP B C 1
ATOM 1516 O O . ASP B 1 51 ? 14.578 6.035 -11.172 1 85.94 51 ASP B O 1
ATOM 1520 N N . GLY B 1 52 ? 16.578 5.922 -10.172 1 90.25 52 GLY B N 1
ATOM 1521 C CA . GLY B 1 52 ? 16.203 6.742 -9.031 1 90.25 52 GLY B CA 1
ATOM 1522 C C . GLY B 1 52 ? 16.625 6.145 -7.703 1 90.25 52 GLY B C 1
ATOM 1523 O O . GLY B 1 52 ? 17.188 5.051 -7.664 1 90.25 52 GLY B O 1
ATOM 1524 N N . ARG B 1 53 ? 16.359 6.855 -6.668 1 95.25 53 ARG B N 1
ATOM 1525 C CA . ARG B 1 53 ? 16.688 6.395 -5.324 1 95.25 53 ARG B CA 1
ATOM 1526 C C . ARG B 1 53 ? 15.664 5.371 -4.832 1 95.25 53 ARG B C 1
ATOM 1528 O O . ARG B 1 53 ? 14.461 5.527 -5.055 1 95.25 53 ARG B O 1
ATOM 1535 N N . PHE B 1 54 ? 16.188 4.336 -4.289 1 96 54 PHE B N 1
ATOM 1536 C CA . PHE B 1 54 ? 15.32 3.543 -3.436 1 96 54 PHE B CA 1
ATOM 1537 C C . PHE B 1 54 ? 15.086 4.238 -2.1 1 96 54 PHE B C 1
ATOM 1539 O O . PHE B 1 54 ? 15.844 4.031 -1.146 1 96 54 PHE B O 1
ATOM 1546 N N . LEU B 1 55 ? 14.102 5.035 -2.104 1 98.25 55 LEU B N 1
ATOM 1547 C CA . LEU B 1 55 ? 13.758 5.969 -1.033 1 98.25 55 LEU B CA 1
ATOM 1548 C C . LEU B 1 55 ? 12.461 5.559 -0.346 1 98.25 55 LEU B C 1
ATOM 1550 O O . LEU B 1 55 ? 11.414 5.465 -0.991 1 98.25 55 LEU B O 1
ATOM 1554 N N . THR B 1 56 ? 12.617 5.234 0.967 1 98.56 56 THR B N 1
ATOM 1555 C CA . THR B 1 56 ? 11.391 4.82 1.646 1 98.56 56 THR B CA 1
ATOM 1556 C C . THR B 1 56 ? 11.164 5.652 2.906 1 98.56 56 THR B C 1
ATOM 1558 O O . THR B 1 56 ? 12.117 6.188 3.48 1 98.56 56 THR B O 1
ATOM 1561 N N . VAL B 1 57 ? 9.898 5.824 3.281 1 98.69 57 VAL B N 1
ATOM 1562 C CA . VAL B 1 57 ? 9.445 6.473 4.508 1 98.69 57 VAL B CA 1
ATOM 1563 C C . VAL B 1 57 ? 8.43 5.582 5.223 1 98.69 57 VAL B C 1
ATOM 1565 O O . VAL B 1 57 ? 8.016 4.555 4.684 1 98.69 57 VAL B O 1
ATOM 1568 N N . GLY B 1 58 ? 8.094 5.891 6.383 1 98 58 GLY B N 1
ATOM 1569 C CA . GLY B 1 58 ? 7.023 5.207 7.094 1 98 58 GLY B CA 1
ATOM 1570 C C . GLY B 1 58 ? 6.902 5.637 8.547 1 98 58 GLY B C 1
ATOM 1571 O O . GLY B 1 58 ? 7.777 6.332 9.062 1 98 58 GLY B O 1
ATOM 1572 N N . PRO B 1 59 ? 5.598 5.336 9.141 1 96.56 59 PRO B N 1
ATOM 1573 C CA . PRO B 1 59 ? 5.547 5.512 10.594 1 96.56 59 PRO B CA 1
ATOM 1574 C C . PRO B 1 59 ? 6.652 4.75 11.32 1 96.56 59 PRO B C 1
ATOM 1576 O O . PRO B 1 59 ? 7.113 3.711 10.836 1 96.56 59 PRO B O 1
ATOM 1579 N N . PRO B 1 60 ? 6.824 5.34 12.586 1 87.81 60 PRO B N 1
ATOM 1580 C CA . PRO B 1 60 ? 7.855 4.641 13.359 1 87.81 60 PRO B CA 1
ATOM 1581 C C . PRO B 1 60 ? 7.449 3.219 13.734 1 87.81 60 PRO B C 1
ATOM 1583 O O . PRO B 1 60 ? 6.277 2.963 14.023 1 87.81 60 PRO B O 1
ATOM 1586 N N . ASP B 1 61 ? 8.141 2.141 13.367 1 87.25 61 ASP B N 1
ATOM 1587 C CA . ASP B 1 61 ? 8.031 0.756 13.812 1 87.25 61 ASP B CA 1
ATOM 1588 C C . ASP B 1 61 ? 7.152 -0.061 12.867 1 87.25 61 ASP B C 1
ATOM 1590 O O . ASP B 1 61 ? 6.855 -1.226 13.141 1 87.25 61 ASP B O 1
ATOM 1594 N N . SER B 1 62 ? 6.551 0.674 11.93 1 90.88 62 SER B N 1
ATOM 1595 C CA . SER B 1 62 ? 5.797 -0.104 10.953 1 90.88 62 SER B CA 1
ATOM 1596 C C . SER B 1 62 ? 6.703 -1.07 10.195 1 90.88 62 SER B C 1
ATOM 1598 O O . SER B 1 62 ? 7.773 -0.682 9.719 1 90.88 62 SER B O 1
ATOM 1600 N N . PRO B 1 63 ? 6.254 -2.268 10.094 1 91.12 63 PRO B N 1
ATOM 1601 C CA . PRO B 1 63 ? 7.059 -3.197 9.297 1 91.12 63 PRO B CA 1
ATOM 1602 C C . PRO B 1 63 ? 6.969 -2.918 7.797 1 91.12 63 PRO B C 1
ATOM 1604 O O . PRO B 1 63 ? 7.883 -3.264 7.043 1 91.12 63 PRO B O 1
ATOM 1607 N N . VAL B 1 64 ? 5.887 -2.375 7.34 1 96.31 64 VAL B N 1
ATOM 1608 C CA . VAL B 1 64 ? 5.703 -2.002 5.941 1 96.31 64 VAL B CA 1
ATOM 1609 C C . VAL B 1 64 ? 6.297 -0.615 5.695 1 96.31 64 VAL B C 1
ATOM 1611 O O . VAL B 1 64 ? 6.117 0.296 6.508 1 96.31 64 VAL B O 1
ATOM 1614 N N . GLN B 1 65 ? 7 -0.488 4.625 1 97.56 65 GLN B N 1
ATOM 1615 C CA . GLN B 1 65 ? 7.543 0.817 4.262 1 97.56 65 GLN B CA 1
ATOM 1616 C C . GLN B 1 65 ? 6.918 1.335 2.971 1 97.56 65 GLN B C 1
ATOM 1618 O O . GLN B 1 65 ? 6.441 0.551 2.146 1 97.56 65 GLN B O 1
ATOM 1623 N N . ILE B 1 66 ? 6.938 2.639 2.838 1 98.31 66 ILE B N 1
ATOM 1624 C CA . ILE B 1 66 ? 6.391 3.32 1.669 1 98.31 66 ILE B CA 1
ATOM 1625 C C . ILE B 1 66 ? 7.527 3.738 0.739 1 98.31 66 ILE B C 1
ATOM 1627 O O . ILE B 1 66 ? 8.367 4.57 1.104 1 98.31 66 ILE B O 1
ATOM 1631 N N . ILE B 1 67 ? 7.57 3.209 -0.435 1 97.44 67 ILE B N 1
ATOM 1632 C CA . ILE B 1 67 ? 8.523 3.639 -1.451 1 97.44 67 ILE B CA 1
ATOM 1633 C C . ILE B 1 67 ? 8.023 4.918 -2.117 1 97.44 67 ILE B C 1
ATOM 1635 O O . ILE B 1 67 ? 6.871 5 -2.537 1 97.44 67 ILE B O 1
ATOM 1639 N N . LEU B 1 68 ? 8.828 5.891 -2.16 1 97.12 68 LEU B N 1
ATOM 1640 C CA . LEU B 1 68 ? 8.609 7.059 -3.008 1 97.12 68 LEU B CA 1
ATOM 1641 C C . LEU B 1 68 ? 9.367 6.922 -4.324 1 97.12 68 LEU B C 1
ATOM 1643 O O . LEU B 1 68 ? 10.562 7.207 -4.391 1 97.12 68 LEU B O 1
ATOM 1647 N N . TRP B 1 69 ? 8.648 6.504 -5.387 1 94.5 69 TRP B N 1
ATOM 1648 C CA . TRP B 1 69 ? 9.305 6.125 -6.633 1 94.5 69 TRP B CA 1
ATOM 1649 C C . TRP B 1 69 ? 9.102 7.191 -7.703 1 94.5 69 TRP B C 1
ATOM 1651 O O . TRP B 1 69 ? 7.988 7.676 -7.902 1 94.5 69 TRP B O 1
ATOM 1661 N N . PRO B 1 70 ? 10.188 7.5 -8.359 1 92.94 70 PRO B N 1
ATOM 1662 C CA . PRO B 1 70 ? 10.055 8.539 -9.383 1 92.94 70 PRO B CA 1
ATOM 1663 C C . PRO B 1 70 ? 9.336 8.047 -10.641 1 92.94 70 PRO B C 1
ATOM 1665 O O . PRO B 1 70 ? 9.922 7.305 -11.438 1 92.94 70 PRO B O 1
ATOM 1668 N N . HIS B 1 71 ? 8.164 8.461 -10.758 1 82.56 71 HIS B N 1
ATOM 1669 C CA . HIS B 1 71 ? 7.309 8.156 -11.898 1 82.56 71 HIS B CA 1
ATOM 1670 C C . HIS B 1 71 ? 6.18 9.172 -12.031 1 82.56 71 HIS B C 1
ATOM 1672 O O . HIS B 1 71 ? 5.637 9.633 -11.023 1 82.56 71 HIS B O 1
ATOM 1678 N N . ALA B 1 72 ? 5.93 9.508 -13.258 1 65.12 72 ALA B N 1
ATOM 1679 C CA . ALA B 1 72 ? 4.812 10.438 -13.406 1 65.12 72 ALA B CA 1
ATOM 1680 C C . ALA B 1 72 ? 3.486 9.758 -13.062 1 65.12 72 ALA B C 1
ATOM 1682 O O . ALA B 1 72 ? 3.115 8.758 -13.68 1 65.12 72 ALA B O 1
ATOM 1683 N N . ALA B 1 73 ? 2.809 10.125 -11.977 1 57.28 73 ALA B N 1
ATOM 1684 C CA . ALA B 1 73 ? 1.609 9.555 -11.375 1 57.28 73 ALA B CA 1
ATOM 1685 C C . ALA B 1 73 ? 0.479 9.445 -12.391 1 57.28 73 ALA B C 1
ATOM 1687 O O . ALA B 1 73 ? -0.276 8.469 -12.383 1 57.28 73 ALA B O 1
ATOM 1688 N N . ALA B 1 74 ? 0.319 10.477 -13.18 1 53.78 74 ALA B N 1
ATOM 1689 C CA . ALA B 1 74 ? -0.794 10.578 -14.117 1 53.78 74 ALA B CA 1
ATOM 1690 C C . ALA B 1 74 ? -0.809 9.398 -15.078 1 53.78 74 ALA B C 1
ATOM 1692 O O . ALA B 1 74 ? -1.831 9.109 -15.711 1 53.78 74 ALA B O 1
ATOM 1693 N N . THR B 1 75 ? 0.26 8.656 -14.945 1 52.97 75 THR B N 1
ATOM 1694 C CA . THR B 1 75 ? 0.367 7.609 -15.961 1 52.97 75 THR B CA 1
ATOM 1695 C C . THR B 1 75 ? 0.026 6.246 -15.367 1 52.97 75 THR B C 1
ATOM 1697 O O . THR B 1 75 ? 0.158 5.219 -16.047 1 52.97 75 THR B O 1
ATOM 1700 N N . GLY B 1 76 ? -0.556 6.324 -14.242 1 62.47 76 GLY B N 1
ATOM 1701 C CA . GLY B 1 76 ? -0.809 5.023 -13.648 1 62.47 76 GLY B CA 1
ATOM 1702 C C . GLY B 1 76 ? 0.441 4.367 -13.086 1 62.47 76 GLY B C 1
ATOM 1703 O O . GLY B 1 76 ? 1.306 5.047 -12.531 1 62.47 76 GLY B O 1
ATOM 1704 N N . GLN B 1 77 ? 0.478 3.092 -13.125 1 67.62 77 GLN B N 1
ATOM 1705 C CA . GLN B 1 77 ? 1.646 2.354 -12.656 1 67.62 77 GLN B CA 1
ATOM 1706 C C . GLN B 1 77 ? 2.674 2.186 -13.773 1 67.62 77 GLN B C 1
ATOM 1708 O O . GLN B 1 77 ? 2.316 2.135 -14.953 1 67.62 77 GLN B O 1
ATOM 1713 N N . PRO B 1 78 ? 3.873 2.189 -13.297 1 60.31 78 PRO B N 1
ATOM 1714 C CA . PRO B 1 78 ? 4.895 2 -14.336 1 60.31 78 PRO B CA 1
ATOM 1715 C C . PRO B 1 78 ? 4.781 0.648 -15.031 1 60.31 78 PRO B C 1
ATOM 1717 O O . PRO B 1 78 ? 4.445 -0.354 -14.398 1 60.31 78 PRO B O 1
ATOM 1720 N N . GLY B 1 79 ? 4.891 0.67 -16.312 1 64.31 79 GLY B N 1
ATOM 1721 C CA . GLY B 1 79 ? 4.875 -0.554 -17.094 1 64.31 79 GLY B CA 1
ATOM 1722 C C . GLY B 1 79 ? 6.262 -1.065 -17.438 1 64.31 79 GLY B C 1
ATOM 1723 O O . GLY B 1 79 ? 6.41 -2 -18.219 1 64.31 79 GLY B O 1
ATOM 1724 N N . VAL B 1 80 ? 7.246 -0.424 -16.828 1 63.38 80 VAL B N 1
ATOM 1725 C CA . VAL B 1 80 ? 8.602 -0.796 -17.219 1 63.38 80 VAL B CA 1
ATOM 1726 C C . VAL B 1 80 ? 9.141 -1.865 -16.266 1 63.38 80 VAL B C 1
ATOM 1728 O O . VAL B 1 80 ? 8.812 -1.866 -15.078 1 63.38 80 VAL B O 1
ATOM 1731 N N . ALA B 1 81 ? 9.93 -2.662 -16.875 1 65.12 81 ALA B N 1
ATOM 1732 C CA . ALA B 1 81 ? 10.57 -3.73 -16.125 1 65.12 81 ALA B CA 1
ATOM 1733 C C . ALA B 1 81 ? 11.453 -3.16 -15.016 1 65.12 81 ALA B C 1
ATOM 1735 O O . ALA B 1 81 ? 12.164 -2.176 -15.227 1 65.12 81 ALA B O 1
ATOM 1736 N N . GLY B 1 82 ? 11.312 -3.654 -13.812 1 72 82 GLY B N 1
ATOM 1737 C CA . GLY B 1 82 ? 12.172 -3.246 -12.711 1 72 82 GLY B CA 1
ATOM 1738 C C . GLY B 1 82 ? 11.539 -2.207 -11.805 1 72 82 GLY B C 1
ATOM 1739 O O . GLY B 1 82 ? 11.953 -2.041 -10.656 1 72 82 GLY B O 1
ATOM 1740 N N . ALA B 1 83 ? 10.656 -1.478 -12.414 1 81.12 83 ALA B N 1
ATOM 1741 C CA . ALA B 1 83 ? 9.961 -0.519 -11.555 1 81.12 83 ALA B CA 1
ATOM 1742 C C . ALA B 1 83 ? 8.992 -1.228 -10.617 1 81.12 83 ALA B C 1
ATOM 1744 O O . ALA B 1 83 ? 8.305 -2.17 -11.016 1 81.12 83 ALA B O 1
ATOM 1745 N N . PRO B 1 84 ? 9.078 -0.765 -9.383 1 88.19 84 PRO B N 1
ATOM 1746 C CA . PRO B 1 84 ? 8.164 -1.431 -8.453 1 88.19 84 PRO B CA 1
ATOM 1747 C C . PRO B 1 84 ? 6.695 -1.16 -8.781 1 88.19 84 PRO B C 1
ATOM 1749 O O . PRO B 1 84 ? 6.34 -0.041 -9.156 1 88.19 84 PRO B O 1
ATOM 1752 N N . GLY B 1 85 ? 5.918 -2.223 -8.711 1 89.75 85 GLY B N 1
ATOM 1753 C CA . GLY B 1 85 ? 4.477 -2.029 -8.719 1 89.75 85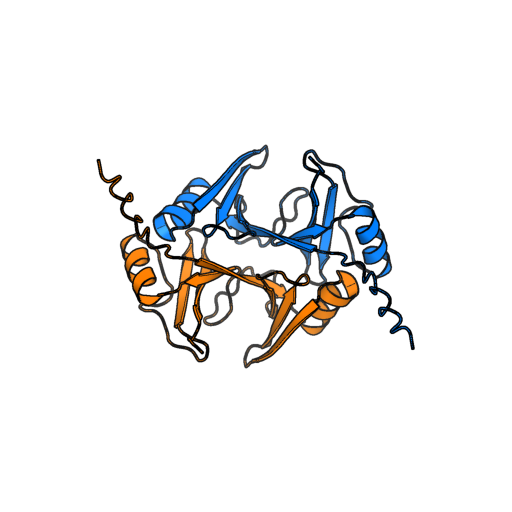 GLY B CA 1
ATOM 1754 C C . GLY B 1 85 ? 3.961 -1.354 -7.461 1 89.75 85 GLY B C 1
ATOM 1755 O O . GLY B 1 85 ? 4.742 -0.979 -6.586 1 89.75 85 GLY B O 1
ATOM 1756 N N . PRO B 1 86 ? 2.625 -1.224 -7.402 1 92.88 86 PRO B N 1
ATOM 1757 C CA . PRO B 1 86 ? 2.041 -0.513 -6.262 1 92.88 86 PRO B CA 1
ATOM 1758 C C . PRO B 1 86 ? 2.168 -1.29 -4.953 1 92.88 86 PRO B C 1
ATOM 1760 O O . PRO B 1 86 ? 1.981 -0.724 -3.875 1 92.88 86 PRO B O 1
ATOM 1763 N N . LEU B 1 87 ? 2.443 -2.549 -4.996 1 96 87 LEU B N 1
ATOM 1764 C CA . LEU B 1 87 ? 2.459 -3.443 -3.842 1 96 87 LEU B CA 1
ATOM 1765 C C . LEU B 1 87 ? 3.562 -4.488 -3.98 1 96 87 LEU B C 1
ATOM 1767 O O . LEU B 1 87 ? 3.723 -5.094 -5.043 1 96 87 LEU B O 1
ATOM 1771 N N . ILE B 1 88 ? 4.344 -4.672 -2.912 1 97.25 88 ILE B N 1
ATOM 1772 C CA . ILE B 1 88 ? 5.383 -5.691 -2.885 1 97.25 88 ILE B CA 1
ATOM 1773 C C . ILE B 1 88 ? 5.129 -6.656 -1.729 1 97.25 88 ILE B C 1
ATOM 1775 O O . ILE B 1 88 ? 5.102 -6.25 -0.565 1 97.25 88 ILE B O 1
ATOM 1779 N N . LEU B 1 89 ? 4.977 -7.922 -2.061 1 98.12 89 LEU B N 1
ATOM 1780 C CA . LEU B 1 89 ? 4.684 -8.969 -1.09 1 98.12 89 LEU B CA 1
ATOM 1781 C C . LEU B 1 89 ? 5.871 -9.914 -0.93 1 98.12 89 LEU B C 1
ATOM 1783 O O . LEU B 1 89 ? 6.613 -10.148 -1.886 1 98.12 89 LEU B O 1
ATOM 1787 N N . GLU B 1 90 ? 5.938 -10.484 0.226 1 97.56 90 GLU B N 1
ATOM 1788 C CA . GLU B 1 90 ? 7.062 -11.352 0.565 1 97.56 90 GLU B CA 1
ATOM 1789 C C . GLU B 1 90 ? 6.672 -12.82 0.48 1 97.56 90 GLU B C 1
ATOM 1791 O O . GLU B 1 90 ? 5.574 -13.203 0.895 1 97.56 90 GLU B O 1
ATOM 1796 N N . SER B 1 91 ? 7.488 -13.609 -0.058 1 97.38 91 SER B N 1
ATOM 1797 C CA . SER B 1 91 ? 7.422 -15.07 -0.038 1 97.38 91 SER B CA 1
ATOM 1798 C C . SER B 1 91 ? 8.688 -15.672 0.573 1 97.38 91 SER B C 1
ATOM 1800 O O . SER B 1 91 ? 9.789 -15.195 0.313 1 97.38 91 SER B O 1
ATOM 1802 N N . ASP B 1 92 ? 8.602 -16.781 1.36 1 95.62 92 ASP B N 1
ATOM 1803 C CA . ASP B 1 92 ? 9.758 -17.453 1.938 1 95.62 92 ASP B CA 1
ATOM 1804 C C . ASP B 1 92 ? 10.406 -18.391 0.925 1 95.62 92 ASP B C 1
ATOM 1806 O O . ASP B 1 92 ? 11.562 -18.797 1.096 1 95.62 92 ASP B O 1
ATOM 1810 N N . ASP B 1 93 ? 9.695 -18.797 -0.044 1 96.69 93 ASP B N 1
ATOM 1811 C CA . ASP B 1 93 ? 10.148 -19.656 -1.131 1 96.69 93 ASP B CA 1
ATOM 1812 C C . ASP B 1 93 ? 9.445 -19.297 -2.439 1 96.69 93 ASP B C 1
ATOM 1814 O O . ASP B 1 93 ? 8.523 -20 -2.861 1 96.69 93 ASP B O 1
ATOM 1818 N N . LEU B 1 94 ? 9.984 -18.281 -3.133 1 98 94 LEU B N 1
ATOM 1819 C CA . LEU B 1 94 ? 9.266 -17.688 -4.254 1 98 94 LEU B CA 1
ATOM 1820 C C . LEU B 1 94 ? 9.227 -18.641 -5.445 1 98 94 LEU B C 1
ATOM 1822 O O . LEU B 1 94 ? 8.258 -18.656 -6.199 1 98 94 LEU B O 1
ATOM 1826 N N . ARG B 1 95 ? 10.219 -19.375 -5.664 1 98.12 95 ARG B N 1
ATOM 1827 C CA . ARG B 1 95 ? 10.219 -20.297 -6.789 1 98.12 95 ARG B CA 1
ATOM 1828 C C . ARG B 1 95 ? 9.133 -21.359 -6.637 1 98.12 95 ARG B C 1
ATOM 1830 O O . ARG B 1 95 ? 8.422 -21.672 -7.594 1 98.12 95 ARG B O 1
ATOM 1837 N N . LYS B 1 96 ? 9.016 -21.859 -5.438 1 97.75 96 LYS B N 1
ATOM 1838 C CA . LYS B 1 96 ? 7.934 -22.797 -5.156 1 97.75 96 LYS B CA 1
ATOM 1839 C C . LYS B 1 96 ? 6.57 -22.141 -5.32 1 97.75 96 LYS B C 1
ATOM 1841 O O . LYS B 1 96 ? 5.68 -22.688 -5.973 1 97.75 96 LYS B O 1
ATOM 1846 N N . ASP B 1 97 ? 6.422 -21.016 -4.727 1 98.06 97 ASP B N 1
ATOM 1847 C CA . ASP B 1 97 ? 5.141 -20.312 -4.762 1 98.06 97 ASP B CA 1
ATOM 1848 C C . ASP B 1 97 ? 4.785 -19.891 -6.184 1 98.06 97 ASP B C 1
ATOM 1850 O O . ASP B 1 97 ? 3.617 -19.906 -6.57 1 98.06 97 ASP B O 1
ATOM 1854 N N . PHE B 1 98 ? 5.758 -19.453 -6.926 1 98.31 98 PHE B N 1
ATOM 1855 C CA . PHE B 1 98 ? 5.582 -19.094 -8.328 1 98.31 98 PHE B CA 1
ATOM 1856 C C . PHE B 1 98 ? 4.965 -20.266 -9.109 1 98.31 98 PHE B C 1
ATOM 1858 O O . PHE B 1 98 ? 3.994 -20.078 -9.844 1 98.31 98 PHE B O 1
ATOM 1865 N N . ALA B 1 99 ? 5.543 -21.438 -8.945 1 98.19 99 ALA B N 1
ATOM 1866 C CA . ALA B 1 99 ? 5.039 -22.609 -9.641 1 98.19 99 ALA B CA 1
ATOM 1867 C C . ALA B 1 99 ? 3.596 -22.906 -9.234 1 98.19 99 ALA B C 1
ATOM 1869 O O . ALA B 1 99 ? 2.76 -23.219 -10.086 1 98.19 99 ALA B O 1
ATOM 1870 N N . LEU B 1 100 ? 3.357 -22.781 -8 1 97.75 100 LEU B N 1
ATOM 1871 C CA . LEU B 1 100 ? 2.006 -23.016 -7.5 1 97.75 100 LEU B CA 1
ATOM 1872 C C . LEU B 1 100 ? 1.031 -22 -8.086 1 97.75 100 LEU B C 1
ATOM 1874 O O . LEU B 1 100 ? -0.044 -22.359 -8.562 1 97.75 100 LEU B O 1
ATOM 1878 N N . MET B 1 101 ? 1.384 -20.781 -8.07 1 98.38 101 MET B N 1
ATOM 1879 C CA . MET B 1 101 ? 0.524 -19.703 -8.562 1 98.38 101 MET B CA 1
ATOM 1880 C C . MET B 1 101 ? 0.293 -19.844 -10.062 1 98.38 101 MET B C 1
ATOM 1882 O O . MET B 1 101 ? -0.812 -19.594 -10.547 1 98.38 101 MET B O 1
ATOM 1886 N N . ARG B 1 102 ? 1.312 -20.141 -10.727 1 98 102 ARG B N 1
ATOM 1887 C CA . ARG B 1 102 ? 1.148 -20.375 -12.156 1 98 102 ARG B CA 1
ATOM 1888 C C . ARG B 1 102 ? 0.153 -21.5 -12.422 1 98 102 ARG B C 1
ATOM 1890 O O . ARG B 1 102 ? -0.687 -21.391 -13.32 1 98 102 ARG B O 1
ATOM 1897 N N . GLY B 1 103 ? 0.29 -22.547 -11.68 1 97.75 103 GLY B N 1
ATOM 1898 C CA . GLY B 1 103 ? -0.652 -23.656 -11.781 1 97.75 103 GLY B CA 1
ATOM 1899 C C . GLY B 1 103 ? -2.086 -23.234 -11.5 1 97.75 103 GLY B C 1
ATOM 1900 O O . GLY B 1 103 ? -3.023 -23.844 -12.016 1 97.75 103 GLY B O 1
ATOM 1901 N N . ARG B 1 104 ? -2.229 -22.188 -10.797 1 98.12 104 ARG B N 1
ATOM 1902 C CA . ARG B 1 104 ? -3.543 -21.656 -10.43 1 98.12 104 ARG B CA 1
ATOM 1903 C C . ARG B 1 104 ? -4.039 -20.656 -11.461 1 98.12 104 ARG B C 1
ATOM 1905 O O . ARG B 1 104 ? -5.113 -20.062 -11.297 1 98.12 104 ARG B O 1
ATOM 1912 N N . GLY B 1 105 ? -3.193 -20.328 -12.406 1 98 105 GLY B N 1
ATOM 1913 C CA . GLY B 1 105 ? -3.631 -19.453 -13.484 1 98 105 GLY B CA 1
ATOM 1914 C C . GLY B 1 105 ? -3.133 -18.031 -13.352 1 98 105 GLY B C 1
ATOM 1915 O O . GLY B 1 105 ? -3.531 -17.156 -14.117 1 98 105 GLY B O 1
ATOM 1916 N N . VAL B 1 106 ? -2.27 -17.812 -12.438 1 98.62 106 VAL B N 1
ATOM 1917 C CA . VAL B 1 106 ? -1.724 -16.469 -12.273 1 98.62 106 VAL B CA 1
ATOM 1918 C C . VAL B 1 106 ? -0.769 -16.141 -13.422 1 98.62 106 VAL B C 1
ATOM 1920 O O . VAL B 1 106 ? 0.081 -16.969 -13.773 1 98.62 106 VAL B O 1
ATOM 1923 N N . THR B 1 107 ? -0.96 -14.961 -13.992 1 97.69 107 THR B N 1
ATOM 1924 C CA . THR B 1 107 ? -0.067 -14.469 -15.039 1 97.69 107 THR B CA 1
ATOM 1925 C C . THR B 1 107 ? 1.118 -13.727 -14.422 1 97.69 107 THR B C 1
ATOM 1927 O O . THR B 1 107 ? 0.95 -12.938 -13.492 1 97.69 107 THR B O 1
ATOM 1930 N N . PHE B 1 108 ? 2.283 -14.016 -14.977 1 97.12 108 PHE B N 1
ATOM 1931 C CA . PHE B 1 108 ? 3.506 -13.328 -14.57 1 97.12 108 PHE B CA 1
ATOM 1932 C C . PHE B 1 108 ? 4.172 -12.656 -15.766 1 97.12 108 PHE B C 1
ATOM 1934 O O . PHE B 1 108 ? 3.982 -13.078 -16.906 1 97.12 108 PHE B O 1
ATOM 1941 N N . GLU B 1 109 ? 4.918 -11.602 -15.453 1 95.19 109 GLU B N 1
ATOM 1942 C CA . GLU B 1 109 ? 5.695 -10.953 -16.5 1 95.19 109 GLU B CA 1
ATOM 1943 C C . GLU B 1 109 ? 6.867 -11.828 -16.938 1 95.19 109 GLU B C 1
ATOM 1945 O O . GLU B 1 109 ? 7.242 -11.828 -18.109 1 95.19 109 GLU B O 1
ATOM 1950 N N . GLU B 1 110 ? 7.445 -12.57 -16.031 1 95.38 110 GLU B N 1
ATOM 1951 C CA . GLU B 1 110 ? 8.594 -13.43 -16.281 1 95.38 110 GLU B CA 1
ATOM 1952 C C . GLU B 1 110 ? 8.164 -14.883 -16.484 1 95.38 110 GLU B C 1
ATOM 1954 O O . GLU B 1 110 ? 7.148 -15.312 -15.938 1 95.38 110 GLU B O 1
ATOM 1959 N N . THR B 1 111 ? 8.961 -15.625 -17.234 1 96.94 111 THR B N 1
ATOM 1960 C CA . THR B 1 111 ? 8.703 -17.047 -17.406 1 96.94 111 THR B CA 1
ATOM 1961 C C . THR B 1 111 ? 9.117 -17.828 -16.156 1 96.94 111 THR B C 1
ATOM 1963 O O . THR B 1 111 ? 8.617 -18.922 -15.898 1 96.94 111 THR B O 1
ATOM 1966 N N . GLU B 1 112 ? 10.062 -17.266 -15.43 1 97.62 112 GLU B N 1
ATOM 1967 C CA . GLU B 1 112 ? 10.539 -17.797 -14.148 1 97.62 112 GLU B CA 1
ATOM 1968 C C . GLU B 1 112 ? 11.031 -16.672 -13.234 1 97.62 112 GLU B C 1
ATOM 1970 O O . GLU B 1 112 ? 11.359 -15.586 -13.703 1 97.62 112 GLU B O 1
ATOM 1975 N N . PRO B 1 113 ? 11.008 -16.969 -11.898 1 97.88 113 PRO B N 1
ATOM 1976 C CA . PRO B 1 113 ? 11.57 -15.953 -11 1 97.88 113 PRO B CA 1
ATOM 1977 C C . PRO B 1 113 ? 13.016 -15.602 -11.336 1 97.88 113 PRO B C 1
ATOM 1979 O O . PRO B 1 113 ? 13.758 -16.453 -11.844 1 97.88 113 PRO B O 1
ATOM 1982 N N . VAL B 1 114 ? 13.367 -14.383 -11.016 1 96.38 114 VAL B N 1
ATOM 1983 C CA . VAL B 1 114 ? 14.664 -13.852 -11.406 1 96.38 114 VAL B CA 1
ATOM 1984 C C . VAL B 1 114 ? 15.5 -13.555 -10.164 1 96.38 114 VAL B C 1
ATOM 1986 O O . VAL B 1 114 ? 15.008 -12.961 -9.203 1 96.38 114 VAL B O 1
ATOM 1989 N N . ASP B 1 115 ? 16.781 -13.938 -10.281 1 96.19 115 ASP B N 1
ATOM 1990 C CA . ASP B 1 115 ? 17.703 -13.531 -9.242 1 96.19 115 ASP B CA 1
ATOM 1991 C C . ASP B 1 115 ? 18.078 -12.055 -9.391 1 96.19 115 ASP B C 1
ATOM 1993 O O . ASP B 1 115 ? 18.281 -11.57 -10.5 1 96.19 115 ASP B O 1
ATOM 1997 N N . TYR B 1 116 ? 18.125 -11.383 -8.266 1 91.69 116 TYR B N 1
ATOM 1998 C CA . TYR B 1 116 ? 18.656 -10.023 -8.211 1 91.69 116 TYR B CA 1
ATOM 1999 C C . TYR B 1 116 ? 19.438 -9.797 -6.926 1 91.69 116 TYR B C 1
ATOM 2001 O O . TYR B 1 116 ? 19.469 -10.664 -6.047 1 91.69 116 TYR B O 1
ATOM 2009 N N . PRO B 1 117 ? 20.172 -8.742 -6.715 1 89.06 117 PRO B N 1
ATOM 2010 C CA . PRO B 1 117 ? 21.141 -8.602 -5.625 1 89.06 117 PRO B CA 1
ATOM 2011 C C . PRO B 1 117 ? 20.516 -8.766 -4.246 1 89.06 117 PRO B C 1
ATOM 2013 O O . PRO B 1 117 ? 21.203 -9.125 -3.285 1 89.06 117 PRO B O 1
ATOM 2016 N N . PHE B 1 118 ? 19.25 -8.648 -4.191 1 92.31 118 PHE B N 1
ATOM 2017 C CA . PHE B 1 118 ? 18.625 -8.633 -2.877 1 92.31 118 PHE B CA 1
ATOM 2018 C C . PHE B 1 118 ? 17.812 -9.906 -2.654 1 92.31 118 PHE B C 1
ATOM 2020 O O . PHE B 1 118 ? 17.109 -10.023 -1.65 1 92.31 118 PHE B O 1
ATOM 2027 N N . GLY B 1 119 ? 17.875 -10.859 -3.637 1 96.44 119 GLY B N 1
ATOM 2028 C CA . GLY B 1 119 ? 17.156 -12.117 -3.518 1 96.44 119 GLY B CA 1
ATOM 2029 C C . GLY B 1 119 ? 16.547 -12.578 -4.824 1 96.44 119 GLY B C 1
ATOM 2030 O O . 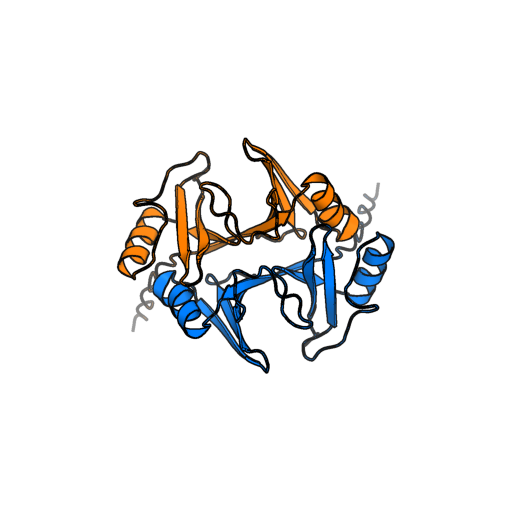GLY B 1 119 ? 17.203 -12.578 -5.863 1 96.44 119 GLY B O 1
ATOM 2031 N N . VAL B 1 120 ? 15.297 -13.031 -4.727 1 97.5 120 VAL B N 1
ATOM 2032 C CA . VAL B 1 120 ? 14.555 -13.523 -5.879 1 97.5 120 VAL B CA 1
ATOM 2033 C C . VAL B 1 120 ? 13.289 -12.68 -6.078 1 97.5 120 VAL B C 1
ATOM 2035 O O . VAL B 1 120 ? 12.633 -12.305 -5.109 1 97.5 120 VAL B O 1
ATOM 2038 N N . ARG B 1 121 ? 12.953 -12.422 -7.328 1 97 121 ARG B N 1
ATOM 2039 C CA . ARG B 1 121 ? 11.797 -11.57 -7.586 1 97 121 ARG B CA 1
ATOM 2040 C C . ARG B 1 121 ? 10.969 -12.102 -8.75 1 97 121 ARG B C 1
ATOM 2042 O O . ARG B 1 121 ? 11.492 -12.82 -9.609 1 97 121 ARG B O 1
ATOM 2049 N N . ALA B 1 122 ? 9.75 -11.734 -8.781 1 96.94 122 ALA B N 1
ATOM 2050 C CA . ALA B 1 122 ? 8.805 -11.953 -9.875 1 96.94 122 ALA B CA 1
ATOM 2051 C C . ALA B 1 122 ? 7.652 -10.953 -9.812 1 96.94 122 ALA B C 1
ATOM 2053 O O . ALA B 1 122 ? 7.383 -10.375 -8.766 1 96.94 122 ALA B O 1
ATOM 2054 N N . GLU B 1 123 ? 7.023 -10.742 -10.977 1 96.88 123 GLU B N 1
ATOM 2055 C CA . GLU B 1 123 ? 5.914 -9.797 -11.055 1 96.88 123 GLU B CA 1
ATOM 2056 C C . GLU B 1 123 ? 4.633 -10.492 -11.508 1 96.88 123 GLU B C 1
ATOM 2058 O O . GLU B 1 123 ? 4.523 -10.914 -12.664 1 96.88 123 GLU B O 1
ATOM 2063 N N . ALA B 1 124 ? 3.705 -10.578 -10.625 1 97.12 124 ALA B N 1
ATOM 2064 C CA . ALA B 1 124 ? 2.379 -11.055 -11 1 97.12 124 ALA B CA 1
ATOM 2065 C C . ALA B 1 124 ? 1.527 -9.914 -11.562 1 97.12 124 ALA B C 1
ATOM 2067 O O . ALA B 1 124 ? 1.624 -8.773 -11.102 1 97.12 124 ALA B O 1
ATOM 2068 N N . VAL B 1 125 ? 0.681 -10.234 -12.516 1 95.56 125 VAL B N 1
ATOM 2069 C CA . VAL B 1 125 ? -0.218 -9.242 -13.102 1 95.56 125 VAL B CA 1
ATOM 2070 C C . VAL B 1 125 ? -1.668 -9.633 -12.812 1 95.56 125 VAL B C 1
ATOM 2072 O O . VAL B 1 125 ? -2.123 -10.703 -13.227 1 95.56 125 VAL B O 1
ATOM 2075 N N . ASP B 1 126 ? -2.375 -8.703 -12.109 1 95.94 126 ASP B N 1
ATOM 2076 C CA . ASP B 1 126 ? -3.756 -9.039 -11.773 1 95.94 126 ASP B CA 1
ATOM 2077 C C . ASP B 1 126 ? -4.684 -8.781 -12.961 1 95.94 126 ASP B C 1
ATOM 2079 O O . ASP B 1 126 ? -4.254 -8.266 -13.992 1 95.94 126 ASP B O 1
ATOM 2083 N N . PRO B 1 127 ? -5.938 -9.102 -12.93 1 95.19 127 PRO B N 1
ATOM 2084 C CA . PRO B 1 127 ? -6.848 -9.023 -14.078 1 95.19 127 PRO B CA 1
ATOM 2085 C C . PRO B 1 127 ? -7.008 -7.602 -14.609 1 95.19 127 PRO B C 1
ATOM 2087 O O . PRO B 1 127 ? -7.43 -7.406 -15.75 1 95.19 127 PRO B O 1
ATOM 2090 N N . ASP B 1 128 ? -6.703 -6.605 -13.789 1 92.19 128 ASP B N 1
ATOM 2091 C CA . ASP B 1 128 ? -6.855 -5.215 -14.203 1 92.19 128 ASP B CA 1
ATOM 2092 C C . ASP B 1 128 ? -5.52 -4.621 -14.633 1 92.19 128 ASP B C 1
ATOM 2094 O O . ASP B 1 128 ? -5.426 -3.422 -14.906 1 92.19 128 ASP B O 1
ATOM 2098 N N . GLY B 1 129 ? -4.453 -5.395 -14.586 1 90.62 129 GLY B N 1
ATOM 2099 C CA . GLY B 1 129 ? -3.15 -4.941 -15.047 1 90.62 129 GLY B CA 1
ATOM 2100 C C . GLY B 1 129 ? -2.281 -4.406 -13.922 1 90.62 129 GLY B C 1
ATOM 2101 O O . GLY B 1 129 ? -1.179 -3.91 -14.164 1 90.62 129 GLY B O 1
ATOM 2102 N N . ASN B 1 130 ? -2.768 -4.406 -12.711 1 92.38 130 ASN B N 1
ATOM 2103 C CA . ASN B 1 130 ? -1.899 -4.062 -11.594 1 92.38 130 ASN B CA 1
ATOM 2104 C C . ASN B 1 130 ? -0.717 -5.02 -11.484 1 92.38 130 ASN B C 1
ATOM 2106 O O . ASN B 1 130 ? -0.89 -6.238 -11.562 1 92.38 130 ASN B O 1
ATOM 2110 N N . ARG B 1 131 ? 0.448 -4.453 -11.359 1 93.5 131 ARG B N 1
ATOM 2111 C CA . ARG B 1 131 ? 1.657 -5.25 -11.172 1 93.5 131 ARG B CA 1
ATOM 2112 C C . ARG B 1 131 ? 1.937 -5.488 -9.695 1 93.5 131 ARG B C 1
ATOM 2114 O O . ARG B 1 131 ? 2.262 -4.555 -8.961 1 93.5 131 ARG B O 1
ATOM 2121 N N . ILE B 1 132 ? 1.766 -6.73 -9.258 1 96.31 132 ILE B N 1
ATOM 2122 C CA . ILE B 1 132 ? 2.018 -7.125 -7.875 1 96.31 132 ILE B CA 1
ATOM 2123 C C . ILE B 1 132 ? 3.402 -7.766 -7.762 1 96.31 132 ILE B C 1
ATOM 2125 O O . ILE B 1 132 ? 3.609 -8.891 -8.219 1 96.31 132 ILE B O 1
ATOM 2129 N N . SER B 1 133 ? 4.281 -7.02 -7.125 1 96.94 133 SER B N 1
ATOM 2130 C CA . SER B 1 133 ? 5.66 -7.484 -7.004 1 96.94 133 SER B CA 1
ATOM 2131 C C . SER B 1 133 ? 5.797 -8.523 -5.902 1 96.94 133 SER B C 1
ATOM 2133 O O . SER B 1 133 ? 5.289 -8.336 -4.793 1 96.94 133 SER B O 1
ATOM 2135 N N . LEU B 1 134 ? 6.469 -9.625 -6.23 1 97.62 134 LEU B N 1
ATOM 2136 C CA . LEU B 1 134 ? 6.77 -10.672 -5.266 1 97.62 134 LEU B CA 1
ATOM 2137 C C . LEU B 1 134 ? 8.273 -10.789 -5.035 1 97.62 134 LEU B C 1
ATOM 2139 O O . LEU B 1 134 ? 9.055 -10.719 -5.988 1 97.62 134 LEU B O 1
ATOM 2143 N N . ARG B 1 135 ? 8.625 -10.914 -3.721 1 97.69 135 ARG B N 1
ATOM 2144 C CA . ARG B 1 135 ? 10.039 -10.945 -3.373 1 97.69 135 ARG B CA 1
ATOM 2145 C C . ARG B 1 135 ? 10.328 -12.055 -2.359 1 97.69 135 ARG B C 1
ATOM 2147 O O . ARG B 1 135 ? 9.523 -12.297 -1.455 1 97.69 135 ARG B O 1
ATOM 2154 N N . GLU B 1 136 ? 11.445 -12.641 -2.533 1 97.94 136 GLU B N 1
ATOM 2155 C CA . GLU B 1 136 ? 12.125 -13.438 -1.52 1 97.94 136 GLU B CA 1
ATOM 2156 C C . GLU B 1 136 ? 13.453 -12.805 -1.119 1 97.94 136 GLU B C 1
ATOM 2158 O O . GLU B 1 136 ? 14.336 -12.617 -1.96 1 97.94 136 GLU B O 1
ATOM 2163 N N . ARG B 1 137 ? 13.547 -12.492 0.164 1 94.56 137 ARG B N 1
ATOM 2164 C CA . ARG B 1 137 ? 14.773 -11.836 0.626 1 94.56 137 ARG B CA 1
ATOM 2165 C C . ARG B 1 137 ? 15.93 -12.828 0.695 1 94.56 137 ARG B C 1
ATOM 2167 O O . ARG B 1 137 ? 15.727 -14 1.018 1 94.56 137 ARG B O 1
ATOM 2174 N N . ARG B 1 138 ? 17.078 -12.273 0.384 1 88.69 138 ARG B N 1
ATOM 2175 C CA . ARG B 1 138 ? 18.281 -13.078 0.539 1 88.69 138 ARG B CA 1
ATOM 2176 C C . ARG B 1 138 ? 18.562 -13.367 2.01 1 88.69 138 ARG B C 1
ATOM 2178 O O . ARG B 1 138 ? 18.422 -12.484 2.857 1 88.69 138 ARG B O 1
ATOM 2185 N N . GLU B 1 139 ? 18.672 -14.656 2.348 1 76.81 139 GLU B N 1
ATOM 2186 C CA . GLU B 1 139 ? 19.094 -14.992 3.705 1 76.81 139 GLU B CA 1
ATOM 2187 C C . GLU B 1 139 ? 20.438 -14.344 4.047 1 76.81 139 GLU B C 1
ATOM 2189 O O . GLU B 1 139 ? 21.312 -14.234 3.186 1 76.81 139 GLU B O 1
ATOM 2194 N N . PRO B 1 140 ? 20.422 -13.594 5.258 1 62.47 140 PRO B N 1
ATOM 2195 C CA . PRO B 1 140 ? 21.734 -13.039 5.625 1 62.47 140 PRO B CA 1
ATOM 2196 C C . PRO B 1 140 ? 22.844 -14.086 5.574 1 62.47 140 PRO B C 1
ATOM 2198 O O . PRO B 1 140 ? 22.578 -15.281 5.715 1 62.47 140 PRO B O 1
#